Protein AF-A0A252E3H9-F1 (afdb_monomer_lite)

Foldseek 3Di:
DPLLVLVLVLLVVCLVLVVAPPCVPPDSVRLVVLLVVQQCVVPNPVSSVVSDSLFCPSVSVNPLLFKDWFPPVVQPDLDLLVQQVLLVVLLVSLCSNQNNLDDWPPKAKWKAQQVPRDIGHSVRVVVVVVPDDPPDPRSPGIWMWIWTDDPNDIDIATGDNGSLRVQQRVCVVSVVVQWGWWFKPSDPPTMIGIDGLVSQVCCCPVVVIFTFGFYDDDDDDGDRDGSPD

pLDDT: mean 80.52, std 13.46, range [34.38, 97.31]

Secondary structure (DSSP, 8-state):
--HHHHHHHHHHHHHHTT--SS-TT--HHHHHHHHHHHHHHHHGGGGGGG--TT-THHHHTT-TTTEEE--GGGG----TTTHHHHHHHHHHHHHHTTTTS---EEEEEEEEETTTTEEE-HHHHHHHHHTS-TT---GGGEEEEEEEEETTEEEEEE--SSHHHHHHHHHHHSGGGSEEEEEE-SSSS-EEEEEEHHHHHHHHHHH---EEE--B-SSS-B--B-TT-

Radius of gyration: 20.32 Å; chains: 1; bounding box: 46×41×59 Å

Sequence (229 aa):
MDTNNWLLDTLIYYRQIEFFTRYQDFSNKELVDEVKKLAKKLYSNTYERFFDEQNDWYVLNLDRQRVFDIDFGSIHDDCAIEGINQSIRQLVNVAEISRGFFTPNKVTSYYINECHGKIYSEKDLLNYFDSLPPDENIYHFYKNIVDFEIDGSRHLIVGSYDPSLTAFQINKIIINTGYQFYLGEFGDPTPMLLLNQEEAQKLEQERGLRANVIRRVGDTSWLNLPSNL

Structure (mmCIF, N/CA/C/O backbone):
data_AF-A0A252E3H9-F1
#
_entry.id   AF-A0A252E3H9-F1
#
loop_
_atom_site.group_PDB
_atom_site.id
_atom_site.type_symbol
_atom_site.label_atom_id
_atom_site.label_alt_id
_atom_site.label_comp_id
_atom_site.label_asym_id
_atom_site.label_entity_id
_atom_site.label_seq_id
_atom_site.pdbx_PDB_ins_code
_atom_site.Cartn_x
_atom_site.Cartn_y
_atom_site.Cartn_z
_atom_site.occupancy
_atom_site.B_iso_or_equiv
_atom_site.auth_seq_id
_atom_site.auth_comp_id
_atom_site.auth_asym_id
_atom_site.auth_atom_id
_atom_site.pdbx_PDB_model_num
ATOM 1 N N . MET A 1 1 ? -24.446 13.379 17.269 1.00 54.78 1 MET A N 1
ATOM 2 C CA . MET A 1 1 ? -23.737 12.583 18.298 1.00 54.78 1 MET A CA 1
ATOM 3 C C . MET A 1 1 ? -22.713 13.500 18.973 1.00 54.78 1 MET A C 1
ATOM 5 O O . MET A 1 1 ? -22.332 14.475 18.340 1.00 54.78 1 MET A O 1
ATOM 9 N N . ASP A 1 2 ? -22.305 13.285 20.229 1.00 74.50 2 ASP A N 1
ATOM 10 C CA . ASP A 1 2 ? -21.141 14.013 20.783 1.00 74.50 2 ASP A CA 1
ATOM 11 C C . ASP A 1 2 ? -19.883 13.510 20.056 1.00 74.50 2 ASP A C 1
ATOM 13 O O . ASP A 1 2 ? -19.642 12.302 20.033 1.00 74.50 2 ASP A O 1
ATOM 17 N N . THR A 1 3 ? -19.106 14.408 19.443 1.00 65.88 3 THR A N 1
ATOM 18 C CA . THR A 1 3 ? -17.883 14.094 18.683 1.00 65.88 3 THR A CA 1
ATOM 19 C C . THR A 1 3 ? -16.904 13.230 19.485 1.00 65.88 3 THR A C 1
ATOM 21 O O . THR A 1 3 ? -16.240 12.359 18.923 1.00 65.88 3 THR A O 1
ATOM 24 N N . ASN A 1 4 ? -16.837 13.412 20.811 1.00 72.19 4 ASN A N 1
ATOM 25 C CA . ASN A 1 4 ? -15.975 12.586 21.660 1.00 72.19 4 ASN A CA 1
ATOM 26 C C . ASN A 1 4 ? -16.491 11.147 21.807 1.00 72.19 4 ASN A C 1
ATOM 28 O O . ASN A 1 4 ? -15.676 10.231 21.910 1.00 72.19 4 ASN A O 1
ATOM 32 N N . ASN A 1 5 ? -17.812 10.937 21.791 1.00 82.12 5 ASN A N 1
ATOM 33 C CA . ASN A 1 5 ? -18.393 9.595 21.851 1.00 82.12 5 ASN A CA 1
ATOM 34 C C . ASN A 1 5 ? -18.155 8.852 20.535 1.00 82.12 5 ASN A C 1
ATOM 36 O O . ASN A 1 5 ? -17.683 7.724 20.571 1.00 82.12 5 ASN A O 1
ATOM 40 N N . TRP A 1 6 ? -18.354 9.511 19.385 1.00 84.50 6 TRP A N 1
ATOM 41 C CA . TRP A 1 6 ? -18.063 8.899 18.081 1.00 84.50 6 TRP A CA 1
ATOM 42 C C . TRP A 1 6 ? -16.597 8.461 17.955 1.00 84.50 6 TRP A C 1
ATOM 44 O O . TRP A 1 6 ? -16.323 7.330 17.547 1.00 84.50 6 TRP A O 1
ATOM 54 N N . LEU A 1 7 ? -15.647 9.336 18.314 1.00 85.75 7 LEU A N 1
ATOM 55 C CA . LEU A 1 7 ? -14.220 9.028 18.191 1.00 85.75 7 LEU A CA 1
ATOM 56 C C . LEU A 1 7 ? -13.851 7.824 19.062 1.00 85.75 7 LEU A C 1
ATOM 58 O O . LEU A 1 7 ? -13.119 6.935 18.626 1.00 85.75 7 LEU A O 1
ATOM 62 N N . LEU A 1 8 ? -14.374 7.788 20.288 1.00 88.25 8 LEU A N 1
ATOM 63 C CA . LEU A 1 8 ? -14.138 6.685 21.203 1.00 88.25 8 LEU A CA 1
ATOM 64 C C . LEU A 1 8 ? -14.768 5.378 20.702 1.00 88.25 8 LEU A C 1
ATOM 66 O O . LEU A 1 8 ? -14.087 4.355 20.701 1.00 88.25 8 LEU A O 1
ATOM 70 N N . ASP A 1 9 ? -16.020 5.408 20.249 1.00 88.62 9 ASP A N 1
ATOM 71 C CA . ASP A 1 9 ? -16.712 4.235 19.702 1.00 88.62 9 ASP A CA 1
ATOM 72 C C . ASP A 1 9 ? -15.957 3.670 18.492 1.00 88.62 9 ASP A C 1
ATOM 74 O O . ASP A 1 9 ? -15.734 2.464 18.387 1.00 88.62 9 ASP A O 1
ATOM 78 N N . THR A 1 10 ? -15.471 4.555 17.620 1.00 88.56 10 THR A N 1
ATOM 79 C CA . THR A 1 10 ? -14.668 4.196 16.447 1.00 88.56 10 THR A CA 1
ATOM 80 C C . THR A 1 10 ? -13.331 3.569 16.852 1.00 88.56 10 THR A C 1
ATOM 82 O O . THR A 1 10 ? -12.958 2.517 16.338 1.00 88.56 10 THR A O 1
ATOM 85 N N . LEU A 1 11 ? -12.626 4.142 17.832 1.00 90.19 11 LEU A N 1
ATOM 86 C CA . LEU A 1 11 ? -11.387 3.564 18.366 1.00 90.19 11 LEU A CA 1
ATOM 87 C C . LEU A 1 11 ? -11.604 2.191 19.007 1.00 90.19 11 LEU A C 1
ATOM 89 O O . LEU A 1 11 ? -10.794 1.284 18.813 1.00 90.19 11 LEU A O 1
ATOM 93 N N . ILE A 1 12 ? -12.687 2.031 19.771 1.00 89.75 12 ILE A N 1
ATOM 94 C CA . ILE A 1 12 ? -13.046 0.751 20.385 1.00 89.75 12 ILE A CA 1
ATOM 95 C C . ILE A 1 12 ? -13.296 -0.293 19.297 1.00 89.75 12 ILE A C 1
ATOM 97 O O . ILE A 1 12 ? -12.737 -1.385 19.394 1.00 89.75 12 ILE A O 1
ATOM 101 N N . TYR A 1 13 ? -14.059 0.057 18.261 1.00 90.50 13 TYR A N 1
ATOM 102 C CA . TYR A 1 13 ? -14.328 -0.814 17.121 1.00 90.50 13 TYR A CA 1
ATOM 103 C C . TYR A 1 13 ? -13.032 -1.289 16.439 1.00 90.50 13 TYR A C 1
ATOM 105 O O . TYR A 1 13 ? -12.782 -2.492 16.360 1.00 90.50 13 TYR A O 1
ATOM 113 N N . TYR A 1 14 ? -12.147 -0.370 16.028 1.00 88.94 14 TYR A N 1
ATOM 114 C CA . TYR A 1 14 ? -10.893 -0.745 15.357 1.00 88.94 14 TYR A CA 1
ATOM 115 C C . TYR A 1 14 ? -9.959 -1.563 16.258 1.00 88.94 14 TYR A C 1
ATOM 117 O O . TYR A 1 14 ? -9.240 -2.441 15.777 1.00 88.94 14 TYR A O 1
ATOM 125 N N . ARG A 1 15 ? -9.987 -1.343 17.577 1.00 88.06 15 ARG A N 1
ATOM 126 C CA . ARG A 1 15 ? -9.257 -2.199 18.520 1.00 88.06 15 ARG A CA 1
ATOM 127 C C . ARG A 1 15 ? -9.847 -3.612 18.581 1.00 88.06 15 ARG A C 1
ATOM 129 O O . ARG A 1 15 ? -9.075 -4.564 18.593 1.00 88.06 15 ARG A O 1
ATOM 136 N N . GLN A 1 16 ? -11.176 -3.753 18.595 1.00 88.12 16 GLN A N 1
ATOM 137 C CA . GLN A 1 16 ? -11.876 -5.047 18.665 1.00 88.12 16 GLN A CA 1
ATOM 138 C C . GLN A 1 16 ? -11.621 -5.941 17.451 1.00 88.12 16 GLN A C 1
ATOM 140 O O . GLN A 1 16 ? -11.531 -7.154 17.611 1.00 88.12 16 GLN A O 1
ATOM 145 N N . ILE A 1 17 ? -11.467 -5.360 16.260 1.00 85.69 17 ILE A N 1
ATOM 146 C CA . ILE A 1 17 ? -11.074 -6.105 15.053 1.00 85.69 17 ILE A CA 1
ATOM 147 C C . ILE A 1 17 ? -9.551 -6.275 14.930 1.00 85.69 17 ILE A C 1
ATOM 149 O O . ILE A 1 17 ? -9.048 -6.575 13.854 1.00 85.69 17 ILE A O 1
ATOM 153 N N . GLU A 1 18 ? -8.809 -6.030 16.016 1.00 85.38 18 GLU A N 1
ATOM 154 C CA . GLU A 1 18 ? -7.349 -6.131 16.087 1.00 85.38 18 GLU A CA 1
ATOM 155 C C . GLU A 1 18 ? -6.612 -5.300 15.023 1.0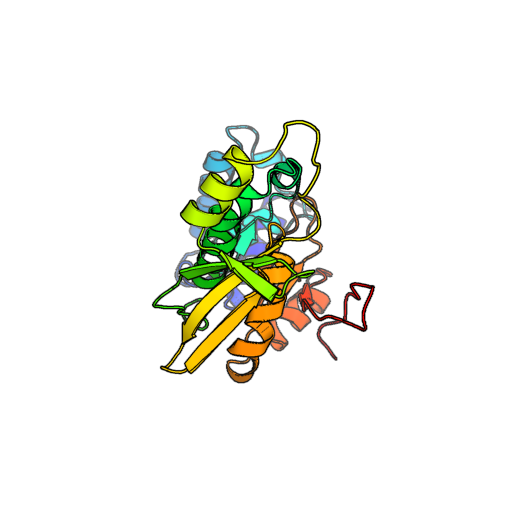0 85.38 18 GLU A C 1
ATOM 157 O O . GLU A 1 18 ? -5.494 -5.631 14.617 1.00 85.38 18 GLU A O 1
ATOM 162 N N . PHE A 1 19 ? -7.209 -4.188 14.579 1.00 85.12 19 PHE A N 1
ATOM 163 C CA . PHE A 1 19 ? -6.620 -3.342 13.544 1.00 85.12 19 PHE A CA 1
ATOM 164 C C . PHE A 1 19 ? -5.315 -2.704 14.026 1.00 85.12 19 PHE A C 1
ATOM 166 O O . PHE A 1 19 ? -4.318 -2.710 13.312 1.00 85.12 19 PHE A O 1
ATOM 173 N N . PHE A 1 20 ? -5.285 -2.195 15.261 1.00 85.75 20 PHE A N 1
ATOM 174 C CA . PHE A 1 20 ? -4.092 -1.555 15.814 1.00 85.75 20 PHE A CA 1
ATOM 175 C C . PHE A 1 20 ? -3.084 -2.583 16.309 1.00 85.75 20 PHE A C 1
ATOM 177 O O . PHE A 1 20 ? -3.370 -3.345 17.224 1.00 85.75 20 PHE A O 1
ATOM 184 N N . THR A 1 21 ? -1.862 -2.552 15.789 1.00 78.00 21 THR A N 1
ATOM 185 C CA . THR A 1 21 ? -0.797 -3.456 16.248 1.00 78.00 21 THR A CA 1
ATOM 186 C C . THR A 1 21 ? -0.127 -2.949 17.534 1.00 78.00 21 THR A C 1
ATOM 188 O O . THR A 1 21 ? 0.245 -3.739 18.394 1.00 78.00 21 THR A O 1
ATOM 191 N N . ARG A 1 22 ? 0.025 -1.624 17.688 1.00 82.81 22 ARG A N 1
ATOM 192 C CA . ARG A 1 22 ? 0.792 -1.001 18.792 1.00 82.81 22 ARG A CA 1
ATOM 193 C C . ARG A 1 22 ? -0.045 -0.512 19.972 1.00 82.81 22 ARG A C 1
ATOM 195 O O . ARG A 1 22 ? 0.514 -0.247 21.030 1.00 82.81 22 ARG A O 1
ATOM 202 N N . TYR A 1 23 ? -1.354 -0.362 19.789 1.00 85.38 23 TYR A N 1
ATOM 203 C CA . TYR A 1 23 ? -2.223 0.336 20.743 1.00 85.38 23 TYR A CA 1
ATOM 204 C C . TYR A 1 23 ? -3.258 -0.578 21.414 1.00 85.38 23 TYR A C 1
ATOM 206 O O . TYR A 1 23 ? -4.253 -0.094 21.947 1.00 85.38 23 TYR A O 1
ATOM 214 N N . GLN A 1 24 ? -3.043 -1.897 21.390 1.00 85.44 24 GLN A N 1
ATOM 215 C CA . GLN A 1 24 ? -3.972 -2.861 21.995 1.00 85.44 24 GLN A CA 1
ATOM 216 C C . GLN A 1 24 ? -4.095 -2.680 23.510 1.00 85.44 24 GLN A C 1
ATOM 218 O O . GLN A 1 24 ? -5.201 -2.686 24.044 1.00 85.44 24 GLN A O 1
ATOM 223 N N . ASP A 1 25 ? -2.974 -2.417 24.180 1.00 89.94 25 ASP A N 1
ATOM 224 C CA . ASP A 1 25 ? -2.924 -2.299 25.640 1.00 89.94 25 ASP A CA 1
ATOM 225 C C . ASP A 1 25 ? -3.297 -0.900 26.157 1.00 89.94 25 ASP A C 1
ATOM 227 O O . ASP A 1 25 ? -3.326 -0.665 27.365 1.00 89.94 25 ASP A O 1
ATOM 231 N N . PHE A 1 26 ? -3.574 0.051 25.259 1.00 91.75 26 PHE A N 1
ATOM 232 C CA . PHE A 1 26 ? -3.907 1.417 25.646 1.00 91.75 26 PHE A CA 1
ATOM 233 C C . PHE A 1 26 ? -5.323 1.463 26.220 1.00 91.75 26 PHE A C 1
ATOM 235 O O . PHE A 1 26 ? -6.276 0.907 25.659 1.00 91.75 26 PHE A O 1
ATOM 242 N N . SER A 1 27 ? -5.495 2.203 27.314 1.00 92.94 27 SER A N 1
ATOM 243 C CA . SER A 1 27 ? -6.825 2.562 27.790 1.00 92.94 27 SER A CA 1
ATOM 244 C C . SER A 1 27 ? -7.553 3.430 26.760 1.00 92.94 27 SER A C 1
ATOM 246 O O . SER A 1 27 ? -6.955 4.104 25.921 1.00 92.94 27 SER A O 1
ATOM 248 N N . ASN A 1 28 ? -8.882 3.471 26.857 1.00 90.50 28 ASN A N 1
ATOM 249 C CA . ASN A 1 28 ? -9.724 4.305 25.995 1.00 90.50 28 ASN A CA 1
ATOM 250 C C . ASN A 1 28 ? -9.292 5.780 25.984 1.00 90.50 28 ASN A C 1
ATOM 252 O O . ASN A 1 28 ? -9.307 6.429 24.941 1.00 90.50 28 ASN A O 1
ATOM 256 N N . LYS A 1 29 ? -8.881 6.303 27.145 1.00 90.25 29 LYS A N 1
ATOM 257 C CA . LYS A 1 29 ? -8.396 7.678 27.270 1.00 90.25 29 LYS A CA 1
ATOM 258 C C . LYS A 1 29 ? -7.062 7.866 26.546 1.00 90.25 29 LYS A C 1
ATOM 260 O O . LYS A 1 29 ? -6.915 8.830 25.804 1.00 90.25 29 LYS A O 1
ATOM 265 N N . GLU A 1 30 ? -6.124 6.940 26.730 1.00 92.50 30 GLU A N 1
ATOM 266 C CA . GLU A 1 30 ? -4.815 6.997 26.072 1.00 92.50 30 GLU A CA 1
ATOM 267 C C . GLU A 1 30 ? -4.944 6.907 24.547 1.00 92.50 30 GLU A C 1
ATOM 269 O O . GLU A 1 30 ? -4.280 7.663 23.845 1.00 92.50 30 GLU A O 1
ATOM 274 N N . LEU A 1 31 ? -5.841 6.060 24.029 1.00 87.19 31 LEU A N 1
ATOM 275 C CA . LEU A 1 31 ? -6.138 5.982 22.594 1.00 87.19 31 LEU A CA 1
ATOM 276 C C . LEU A 1 31 ? -6.627 7.319 22.030 1.00 87.19 31 LEU A C 1
ATOM 278 O O . LEU A 1 31 ? -6.099 7.799 21.028 1.00 87.19 31 LEU A O 1
ATOM 282 N N . VAL A 1 32 ? -7.614 7.939 22.682 1.00 88.25 32 VAL A N 1
ATOM 283 C CA . VAL A 1 32 ? -8.140 9.246 22.261 1.00 88.25 32 VAL A CA 1
ATOM 284 C C . VAL A 1 32 ? -7.037 10.305 22.291 1.00 88.25 32 VAL A C 1
ATOM 286 O O . VAL A 1 32 ? -6.910 11.086 21.346 1.00 88.25 32 VAL A O 1
ATOM 289 N N . ASP A 1 33 ? -6.220 10.324 23.344 1.00 89.69 33 ASP A N 1
ATOM 290 C CA . ASP A 1 33 ? -5.113 11.270 23.472 1.00 89.69 33 ASP A CA 1
ATOM 291 C C . ASP A 1 33 ? -4.068 11.076 22.357 1.00 89.69 33 ASP A C 1
ATOM 293 O O . ASP A 1 33 ? -3.574 12.065 21.810 1.00 89.69 33 ASP A O 1
ATOM 297 N N . GLU A 1 34 ? -3.764 9.836 21.958 1.00 88.25 34 GLU A N 1
ATOM 298 C CA . GLU A 1 34 ? -2.863 9.554 20.832 1.00 88.25 34 GLU A CA 1
ATOM 299 C C . GLU A 1 34 ? -3.429 10.002 19.483 1.00 88.25 34 GLU A C 1
ATOM 301 O O . GLU A 1 34 ? -2.711 10.657 18.722 1.00 88.25 34 GLU A O 1
ATOM 306 N N . VAL A 1 35 ? -4.714 9.754 19.196 1.00 84.62 35 VAL A N 1
ATOM 307 C CA . VAL A 1 35 ? -5.337 10.272 17.962 1.00 84.62 35 VAL A CA 1
ATOM 308 C C . VAL A 1 35 ? -5.251 11.791 17.923 1.00 84.62 35 VAL A C 1
ATOM 310 O O . VAL A 1 35 ? -4.855 12.365 16.911 1.00 84.62 35 VAL A O 1
ATOM 313 N N . LYS A 1 36 ? -5.585 12.465 19.029 1.00 84.75 36 LYS A N 1
ATOM 314 C CA . LYS A 1 36 ? -5.538 13.931 19.105 1.00 84.75 36 LYS A CA 1
ATOM 315 C C . LYS A 1 36 ? -4.116 14.457 18.897 1.00 84.75 36 LYS A C 1
ATOM 317 O O . LYS A 1 36 ? -3.933 15.435 18.171 1.00 84.75 36 LYS A O 1
ATOM 322 N N . LYS A 1 37 ? -3.095 13.802 19.467 1.00 87.12 37 LYS A N 1
ATOM 323 C CA . LYS A 1 37 ? -1.678 14.137 19.222 1.00 87.12 37 LYS A CA 1
ATOM 324 C C . LYS A 1 37 ? -1.304 13.973 17.749 1.00 87.12 37 LYS A C 1
ATOM 326 O O . LYS A 1 37 ? -0.670 14.871 17.191 1.00 87.12 37 LYS A O 1
ATOM 331 N N . LEU A 1 38 ? -1.695 12.863 17.122 1.00 82.25 38 LEU A N 1
ATOM 332 C CA . LEU A 1 38 ? -1.417 12.585 15.713 1.00 82.25 38 LEU A CA 1
ATOM 333 C C . LEU A 1 38 ? -2.103 13.608 14.797 1.00 82.25 38 LEU A C 1
ATOM 335 O O . LEU A 1 38 ? -1.447 14.231 13.964 1.00 82.25 38 LEU A O 1
ATOM 339 N N . ALA A 1 39 ? -3.393 13.854 15.011 1.00 79.25 39 ALA A N 1
ATOM 340 C CA . ALA A 1 39 ? -4.176 14.821 14.253 1.00 79.25 39 ALA A CA 1
ATOM 341 C C . ALA A 1 39 ? -3.613 16.246 14.393 1.00 79.25 39 ALA A C 1
ATOM 343 O O . ALA A 1 39 ? -3.453 16.949 13.395 1.00 79.25 39 ALA A O 1
ATOM 344 N N . LYS A 1 40 ? -3.200 16.650 15.602 1.00 83.44 40 LYS A N 1
ATOM 345 C CA . LYS A 1 40 ? -2.529 17.937 15.834 1.00 83.44 40 LYS A CA 1
ATOM 346 C C . LYS A 1 40 ? -1.190 18.044 15.100 1.00 83.44 40 LYS A C 1
ATOM 348 O O . LYS A 1 40 ? -0.860 19.114 14.590 1.00 83.44 40 LYS A O 1
ATOM 353 N N . LYS A 1 41 ? -0.410 16.958 15.044 1.00 83.31 41 LYS A N 1
ATOM 354 C CA . LYS A 1 41 ? 0.866 16.916 14.310 1.00 83.31 41 LYS A CA 1
ATOM 355 C C . LYS A 1 41 ? 0.657 17.089 12.803 1.00 83.31 41 LYS A C 1
ATOM 357 O O . LYS A 1 41 ? 1.476 17.742 12.167 1.00 83.31 41 LYS A O 1
ATOM 362 N N . LEU A 1 42 ? -0.408 16.509 12.253 1.00 74.88 42 LEU A N 1
ATOM 363 C CA . LEU A 1 42 ? -0.692 16.537 10.818 1.00 74.88 42 LEU A CA 1
ATOM 364 C C . LEU A 1 42 ? -1.391 17.832 10.364 1.00 74.88 42 LEU A C 1
ATOM 366 O O . LEU A 1 42 ? -1.049 18.357 9.312 1.00 74.88 42 LEU A O 1
ATOM 370 N N . TYR A 1 43 ? -2.318 18.380 11.161 1.00 70.12 43 TYR A N 1
ATOM 371 C CA . TYR A 1 43 ? -3.238 19.448 10.725 1.00 70.12 43 TYR A CA 1
ATOM 372 C C . TYR A 1 43 ? -3.253 20.689 11.628 1.00 70.12 43 TYR A C 1
ATOM 374 O O . TYR A 1 43 ? -4.151 21.529 11.532 1.00 70.12 43 TYR A O 1
ATOM 382 N N . SER A 1 44 ? -2.242 20.853 12.486 1.00 77.75 44 SER A N 1
ATOM 383 C CA . SER A 1 44 ? -2.085 21.997 13.396 1.00 77.75 44 SER A CA 1
ATOM 384 C C . SER A 1 44 ? -3.249 22.156 14.398 1.00 77.75 44 SER A C 1
ATOM 386 O O . SER A 1 44 ? -3.881 21.182 14.800 1.00 77.75 44 SER A O 1
ATOM 388 N N . ASN A 1 45 ? -3.528 23.379 14.863 1.00 72.31 45 ASN A N 1
ATOM 389 C CA . ASN A 1 45 ? -4.520 23.652 15.913 1.00 72.31 45 ASN A CA 1
ATOM 390 C C . ASN A 1 45 ? -5.985 23.565 15.438 1.00 72.31 45 ASN A C 1
ATOM 392 O O . ASN A 1 45 ? -6.884 23.722 16.255 1.00 72.31 45 ASN A O 1
ATOM 396 N N . THR A 1 46 ? -6.246 23.313 14.153 1.00 72.75 46 THR A N 1
ATOM 397 C CA . THR A 1 46 ? -7.607 23.166 13.599 1.00 72.75 46 THR A CA 1
ATOM 398 C C . THR A 1 46 ? -8.057 21.710 13.469 1.00 72.75 46 THR A C 1
ATOM 400 O O . THR A 1 46 ? -9.106 21.451 12.883 1.00 72.75 46 THR A O 1
ATOM 403 N N . TYR A 1 47 ? -7.287 20.767 14.024 1.00 73.56 47 TYR A N 1
ATOM 404 C CA . TYR A 1 47 ? -7.496 19.322 13.884 1.00 73.56 47 TYR A CA 1
ATOM 405 C C . TYR A 1 47 ? -8.884 18.832 14.355 1.00 73.56 47 TYR A C 1
ATOM 407 O O . TYR A 1 47 ? -9.406 17.855 13.835 1.00 73.56 47 TYR A O 1
ATOM 415 N N . GLU A 1 48 ? -9.520 19.535 15.294 1.00 73.75 48 GLU A N 1
ATOM 416 C CA . GLU A 1 48 ? -10.838 19.171 15.839 1.00 73.75 48 GLU A CA 1
ATOM 417 C C . GLU A 1 48 ? -11.952 19.183 14.785 1.00 73.75 48 GLU A C 1
ATOM 419 O O . GLU A 1 48 ? -12.902 18.416 14.893 1.00 73.75 48 GLU A O 1
ATOM 424 N N . ARG A 1 49 ? -11.818 20.011 13.739 1.00 70.56 49 ARG A N 1
ATOM 425 C CA . ARG A 1 49 ? -12.793 20.096 12.636 1.00 70.56 49 ARG A CA 1
ATOM 426 C C . ARG A 1 49 ? -12.778 18.883 11.714 1.00 70.56 49 ARG A C 1
ATOM 428 O O . ARG A 1 49 ? -13.639 18.780 10.852 1.00 70.56 49 ARG A O 1
ATOM 435 N N . PHE A 1 50 ? -11.784 18.020 11.870 1.00 68.56 50 PHE A N 1
ATOM 436 C CA . PHE A 1 50 ? -11.586 16.858 11.025 1.00 68.56 50 PHE A CA 1
ATOM 437 C C . PHE A 1 50 ? -12.104 15.563 11.666 1.00 68.56 50 PHE A C 1
ATOM 439 O O . PHE A 1 50 ? -12.217 14.553 10.983 1.00 68.56 50 PHE A O 1
ATOM 446 N N . PHE A 1 51 ? -12.473 15.580 12.952 1.00 73.62 51 PHE A N 1
ATOM 447 C CA . PHE A 1 51 ? -13.210 14.472 13.561 1.00 73.62 51 PHE A CA 1
ATOM 448 C C . PHE A 1 51 ? -14.686 14.575 13.189 1.00 73.62 51 PHE A C 1
ATOM 450 O O . PHE A 1 51 ? -15.493 15.129 13.937 1.00 73.62 51 PHE A O 1
ATOM 457 N N . ASP A 1 52 ? -15.006 14.071 12.006 1.00 72.31 52 ASP A N 1
ATOM 458 C CA . ASP A 1 52 ? -16.369 13.937 11.511 1.00 72.31 52 ASP A CA 1
ATOM 459 C C . ASP A 1 52 ? -16.793 12.468 11.556 1.00 72.31 52 ASP A C 1
ATOM 461 O O . ASP A 1 52 ? -15.990 11.573 11.301 1.00 72.31 52 ASP A O 1
ATOM 465 N N . GLU A 1 53 ? -18.071 12.226 11.842 1.00 71.81 53 GLU A N 1
ATOM 466 C CA . GLU A 1 53 ? -18.652 10.889 11.956 1.00 71.81 53 GLU A CA 1
ATOM 467 C C . GLU A 1 53 ? -18.592 10.077 10.654 1.00 71.81 53 GLU A C 1
ATOM 469 O O . GLU A 1 53 ? -18.769 8.860 10.667 1.00 71.81 53 GLU A O 1
ATOM 474 N N . GLN A 1 54 ? -18.304 10.756 9.545 1.00 70.75 54 GLN A N 1
ATOM 475 C CA . GLN A 1 54 ? -18.181 10.192 8.207 1.00 70.75 54 GLN A CA 1
ATOM 476 C C . GLN A 1 54 ? -16.737 9.850 7.818 1.00 70.75 54 GLN A C 1
ATOM 478 O O . GLN A 1 54 ? -16.526 9.317 6.731 1.00 70.75 54 GLN A O 1
ATOM 483 N N . ASN A 1 55 ? -15.743 10.164 8.659 1.00 74.94 55 ASN A N 1
ATOM 484 C CA . ASN A 1 55 ? -14.340 10.055 8.277 1.00 74.94 55 ASN A CA 1
ATOM 485 C C . ASN A 1 55 ? -13.478 9.308 9.309 1.00 74.94 55 ASN A C 1
ATOM 487 O O . ASN A 1 55 ? -12.856 9.892 10.202 1.00 74.94 55 ASN A O 1
ATOM 491 N N . ASP A 1 56 ? -13.367 7.993 9.115 1.00 83.69 56 ASP A N 1
ATOM 492 C CA . ASP A 1 56 ? -12.521 7.110 9.925 1.00 83.69 56 ASP A CA 1
ATOM 493 C C . ASP A 1 56 ? -11.012 7.264 9.629 1.00 83.69 56 ASP A C 1
ATOM 495 O O . ASP A 1 56 ? -10.185 6.710 10.359 1.00 83.69 56 ASP A O 1
ATOM 499 N N . TRP A 1 57 ? -10.620 8.031 8.602 1.00 80.75 57 TRP A N 1
ATOM 500 C CA . TRP A 1 57 ? -9.232 8.187 8.133 1.00 80.75 57 TRP A CA 1
ATOM 501 C C . TRP A 1 57 ? -8.231 8.487 9.252 1.00 80.75 57 TRP A C 1
ATOM 503 O O . TRP A 1 57 ? -7.137 7.917 9.300 1.00 80.75 57 TRP A O 1
ATOM 513 N N . 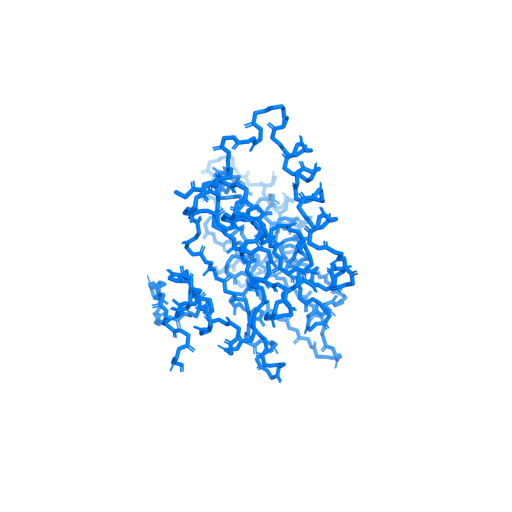TYR A 1 58 ? -8.598 9.364 10.184 1.00 77.88 58 TYR A N 1
ATOM 514 C CA . TYR A 1 58 ? -7.717 9.776 11.279 1.00 77.88 58 TYR A CA 1
ATOM 515 C C . TYR A 1 58 ? -7.484 8.662 12.293 1.00 77.88 58 TYR A C 1
ATOM 517 O O . TYR A 1 58 ? -6.401 8.567 12.871 1.00 77.88 58 TYR A O 1
ATOM 525 N N . VAL A 1 59 ? -8.493 7.816 12.494 1.00 85.00 59 VAL A N 1
ATOM 526 C CA . VAL A 1 59 ? -8.406 6.657 13.380 1.00 85.00 59 VAL A CA 1
ATOM 527 C C . VAL A 1 59 ? -7.581 5.564 12.712 1.00 85.00 59 VAL A C 1
ATOM 529 O O . VAL A 1 59 ? -6.659 5.038 13.331 1.00 85.00 59 VAL A O 1
ATOM 532 N N . LEU A 1 60 ? -7.832 5.296 11.428 1.00 85.44 60 LEU A N 1
ATOM 533 C CA . LEU A 1 60 ? -7.048 4.363 10.617 1.00 85.44 60 LEU A CA 1
ATOM 534 C C . LEU A 1 60 ? -5.553 4.730 10.614 1.00 85.44 60 LEU A C 1
ATOM 536 O O . LEU A 1 60 ? -4.700 3.867 10.815 1.00 85.44 60 LEU A O 1
ATOM 540 N N . ASN A 1 61 ? -5.226 6.022 10.501 1.00 81.31 61 ASN A N 1
ATOM 541 C CA . ASN A 1 61 ? -3.847 6.523 10.523 1.00 81.31 61 ASN A CA 1
ATOM 542 C C . ASN A 1 61 ? -3.073 6.282 11.824 1.00 81.31 61 ASN A C 1
ATOM 544 O O . ASN A 1 61 ? -1.858 6.505 11.838 1.00 81.31 61 ASN A O 1
ATOM 548 N N . LEU A 1 62 ? -3.722 5.845 12.908 1.00 80.62 62 LEU A N 1
ATOM 549 C CA . LEU A 1 62 ? -2.986 5.379 14.080 1.00 80.62 62 LEU A CA 1
ATOM 550 C C . LEU A 1 62 ? -2.073 4.206 13.724 1.00 80.62 62 LEU A C 1
ATOM 552 O O . LEU A 1 62 ? -0.933 4.169 14.183 1.00 80.62 62 LEU A O 1
ATOM 556 N N . ASP A 1 63 ? -2.524 3.276 12.878 1.00 82.12 63 ASP A N 1
ATOM 557 C CA . ASP A 1 63 ? -1.680 2.172 12.425 1.00 82.12 63 ASP A CA 1
ATOM 558 C C . ASP A 1 63 ? -1.087 2.449 11.041 1.00 82.12 63 ASP A C 1
ATOM 560 O O . ASP A 1 63 ? -1.464 1.858 10.030 1.00 82.12 63 ASP A O 1
ATOM 564 N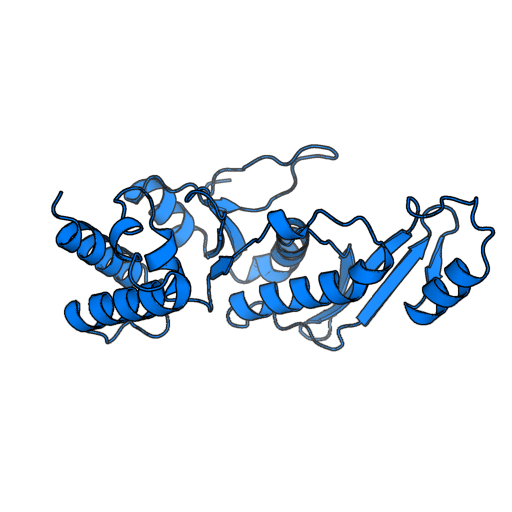 N . ARG A 1 64 ? -0.072 3.318 11.003 1.00 79.88 64 ARG A N 1
ATOM 565 C CA . ARG A 1 64 ? 0.736 3.551 9.791 1.00 79.88 64 ARG A CA 1
ATOM 566 C C . ARG A 1 64 ? 1.466 2.309 9.275 1.00 79.88 64 ARG A C 1
ATOM 568 O O . ARG A 1 64 ? 2.054 2.372 8.207 1.00 79.88 64 ARG A O 1
ATOM 575 N N . GLN A 1 65 ? 1.455 1.193 10.009 1.00 80.25 65 GLN A N 1
ATOM 576 C CA . GLN A 1 65 ? 1.966 -0.085 9.508 1.00 80.25 65 GLN A CA 1
ATOM 577 C C . GLN A 1 65 ? 0.914 -0.863 8.707 1.00 80.25 65 GLN A C 1
ATOM 579 O O . GLN A 1 65 ? 1.238 -1.924 8.186 1.00 80.25 65 GLN A O 1
ATOM 584 N N . ARG A 1 66 ? -0.332 -0.377 8.625 1.00 78.56 66 ARG A N 1
ATOM 585 C CA . ARG A 1 66 ? -1.415 -0.953 7.807 1.00 78.56 66 ARG A CA 1
ATOM 586 C C . ARG A 1 66 ? -2.022 0.028 6.817 1.00 78.56 66 ARG A C 1
ATOM 588 O O . ARG A 1 66 ? -2.781 -0.397 5.950 1.00 78.56 66 ARG A O 1
ATOM 595 N N . VAL A 1 67 ? -1.724 1.315 6.972 1.00 84.94 67 VAL A N 1
ATOM 596 C CA . VAL A 1 67 ? -2.373 2.397 6.239 1.00 84.94 67 VAL A CA 1
ATOM 597 C C . VAL A 1 67 ? -1.337 3.216 5.498 1.00 84.94 67 VAL A C 1
ATOM 599 O O . VAL A 1 67 ? -0.421 3.771 6.108 1.00 84.94 67 VAL A O 1
ATOM 602 N N . PHE A 1 68 ? -1.519 3.311 4.186 1.00 84.31 68 PHE A N 1
ATOM 603 C CA . PHE A 1 68 ? -0.748 4.184 3.317 1.00 84.31 68 PHE A CA 1
ATOM 604 C C . PHE A 1 68 ? -1.671 5.232 2.690 1.00 84.31 68 PHE A C 1
ATOM 606 O O . PHE A 1 68 ? -2.762 4.907 2.219 1.00 84.31 68 PHE A O 1
ATOM 613 N N . ASP A 1 69 ? -1.228 6.487 2.718 1.00 79.69 69 ASP A N 1
ATOM 614 C CA . ASP A 1 69 ? -1.927 7.608 2.095 1.00 79.69 69 ASP A CA 1
ATOM 615 C C . ASP A 1 69 ? -1.570 7.677 0.610 1.00 79.69 69 ASP A C 1
ATOM 617 O O . ASP A 1 69 ? -0.391 7.812 0.267 1.00 79.69 69 ASP A O 1
ATOM 621 N N . ILE A 1 70 ? -2.567 7.572 -0.270 1.00 75.19 70 ILE A N 1
ATOM 622 C CA . ILE A 1 70 ? -2.342 7.753 -1.701 1.00 75.19 70 ILE A CA 1
ATOM 623 C C . ILE A 1 70 ? -2.542 9.230 -2.037 1.00 75.19 70 ILE A C 1
ATOM 625 O O . ILE A 1 70 ? -3.662 9.692 -2.252 1.00 75.19 70 ILE A O 1
ATOM 629 N N . ASP A 1 71 ? -1.432 9.959 -2.137 1.00 70.19 71 ASP A N 1
ATOM 630 C CA . ASP A 1 71 ? -1.433 11.326 -2.658 1.00 70.19 71 ASP A CA 1
ATOM 631 C C . ASP A 1 71 ? -1.545 11.318 -4.192 1.00 70.19 71 ASP A C 1
ATOM 633 O O . ASP A 1 71 ? -0.542 11.340 -4.916 1.00 70.19 71 ASP A O 1
ATOM 637 N N . PHE A 1 72 ? -2.784 11.298 -4.691 1.00 65.44 72 PHE A N 1
ATOM 638 C CA . PHE A 1 72 ? -3.072 11.414 -6.124 1.00 65.44 72 PHE A CA 1
ATOM 639 C C . PHE A 1 72 ? -2.690 12.784 -6.704 1.00 65.44 72 PHE A C 1
ATOM 641 O O . PHE A 1 72 ? -2.431 12.880 -7.902 1.00 65.44 72 PHE A O 1
ATOM 648 N N . GLY A 1 73 ? -2.607 13.835 -5.878 1.00 58.97 73 GLY A N 1
ATOM 649 C CA . GLY A 1 73 ? -2.249 15.185 -6.322 1.00 58.97 73 GLY A CA 1
ATOM 650 C C . GLY A 1 73 ? -0.807 15.288 -6.822 1.00 58.97 73 GLY A C 1
ATOM 651 O O . GLY A 1 73 ? -0.506 16.129 -7.667 1.00 58.97 73 GLY A O 1
ATOM 652 N N . SER A 1 74 ? 0.066 14.390 -6.360 1.00 58.47 74 SER A N 1
ATOM 653 C CA . SER A 1 74 ? 1.467 14.289 -6.785 1.00 58.47 74 SER A CA 1
ATOM 654 C C . SER A 1 74 ? 1.698 13.505 -8.089 1.00 58.47 74 SER A C 1
ATOM 656 O O . SER A 1 74 ? 2.825 13.451 -8.575 1.00 58.47 74 SER A O 1
ATOM 658 N N . ILE A 1 75 ? 0.658 12.903 -8.681 1.00 61.16 75 ILE A N 1
ATOM 659 C CA . ILE A 1 75 ? 0.778 12.025 -9.865 1.00 61.16 75 ILE A CA 1
ATOM 660 C C . ILE A 1 75 ? 0.844 12.830 -11.187 1.00 61.16 75 ILE A C 1
ATOM 662 O O . ILE A 1 75 ? 0.947 12.257 -12.266 1.00 61.16 75 ILE A O 1
ATOM 666 N N . HIS A 1 76 ? 0.813 14.165 -11.132 1.00 53.34 76 HIS A N 1
ATOM 667 C CA . HIS A 1 76 ? 0.528 15.014 -12.295 1.00 53.34 76 HIS A CA 1
ATOM 668 C C . HIS A 1 76 ? 1.708 15.517 -13.145 1.00 53.34 76 HIS A C 1
ATOM 670 O O . HIS A 1 76 ? 1.446 16.259 -14.087 1.00 53.34 76 HIS A O 1
ATOM 676 N N . ASP A 1 77 ? 2.955 15.097 -12.916 1.00 53.25 77 ASP A N 1
ATOM 677 C CA . ASP A 1 77 ? 4.073 15.499 -13.787 1.00 53.25 77 ASP A CA 1
ATOM 678 C C . ASP A 1 77 ? 4.659 14.305 -14.566 1.00 53.25 77 ASP A C 1
ATOM 680 O O . ASP A 1 77 ? 5.392 13.467 -14.040 1.00 53.25 77 ASP A O 1
ATOM 684 N N . ASP A 1 78 ? 4.321 14.258 -15.861 1.00 51.00 78 ASP A N 1
ATOM 685 C CA . ASP A 1 78 ? 4.663 13.257 -16.888 1.00 51.00 78 ASP A CA 1
ATOM 686 C C . ASP A 1 78 ? 6.167 13.207 -17.258 1.00 51.00 78 ASP A C 1
ATOM 688 O O . ASP A 1 78 ? 6.552 13.088 -18.425 1.00 51.00 78 ASP A O 1
ATOM 692 N N . CYS A 1 79 ? 7.072 13.279 -16.286 1.00 55.97 79 CYS A N 1
ATOM 693 C CA . CYS A 1 79 ? 8.492 13.061 -16.533 1.00 55.97 79 CYS A CA 1
ATOM 694 C C . CYS A 1 79 ? 8.817 11.576 -16.348 1.00 55.97 79 CYS A C 1
ATOM 696 O O . CYS A 1 79 ? 9.034 11.104 -15.230 1.00 55.97 79 CYS A O 1
ATOM 698 N N . ALA A 1 80 ? 8.924 10.847 -17.466 1.00 57.16 80 ALA A N 1
ATOM 699 C CA . ALA A 1 80 ? 9.305 9.429 -17.50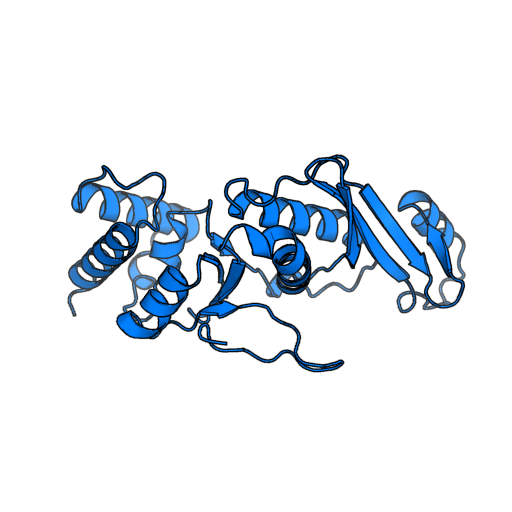7 1.00 57.16 80 ALA A CA 1
ATOM 700 C C . ALA A 1 80 ? 10.571 9.106 -16.687 1.00 57.16 80 ALA A C 1
ATOM 702 O O . ALA A 1 80 ? 10.747 7.977 -16.252 1.00 57.16 80 ALA A O 1
ATOM 703 N N . ILE A 1 81 ? 11.441 10.093 -16.457 1.00 58.19 81 ILE A N 1
ATOM 704 C CA . ILE A 1 81 ? 12.699 9.963 -15.713 1.00 58.19 81 ILE A CA 1
ATOM 705 C C . ILE A 1 81 ? 12.482 9.863 -14.194 1.00 58.19 81 ILE A C 1
ATOM 707 O O . ILE A 1 81 ? 13.150 9.063 -13.545 1.00 58.19 81 ILE A O 1
ATOM 711 N N . GLU A 1 82 ? 11.521 10.588 -13.612 1.00 62.09 82 GLU A N 1
ATOM 712 C CA . GLU A 1 82 ? 11.237 10.492 -12.167 1.00 62.09 82 GLU A CA 1
ATOM 713 C C . GLU A 1 82 ? 10.567 9.153 -11.785 1.00 62.09 82 GLU A C 1
ATOM 715 O O . GLU A 1 82 ? 10.500 8.778 -10.610 1.00 62.09 82 GLU A O 1
ATOM 720 N N . GLY A 1 83 ? 10.134 8.378 -12.787 1.00 63.28 83 GLY A N 1
ATOM 721 C CA . GLY A 1 83 ? 9.368 7.145 -12.629 1.00 63.28 83 GLY A CA 1
ATOM 722 C C . GLY A 1 83 ? 10.102 5.970 -11.996 1.00 63.28 83 GLY A C 1
ATOM 723 O O . GLY A 1 83 ? 9.446 5.152 -11.348 1.00 63.28 83 GLY A O 1
ATOM 724 N N . ILE A 1 84 ? 11.434 5.870 -12.112 1.00 65.88 84 ILE A N 1
ATOM 725 C CA . ILE A 1 84 ? 12.195 4.781 -11.462 1.00 65.88 84 ILE A CA 1
ATOM 726 C C . ILE A 1 84 ? 12.143 4.916 -9.952 1.00 65.88 84 ILE A C 1
ATOM 728 O O . ILE A 1 84 ? 11.717 3.993 -9.250 1.00 65.88 84 ILE A O 1
ATOM 732 N N . ASN A 1 85 ? 12.575 6.076 -9.456 1.00 76.50 85 ASN A N 1
ATOM 733 C CA . ASN A 1 85 ? 12.646 6.315 -8.025 1.00 76.50 85 ASN A CA 1
ATOM 734 C C . ASN A 1 85 ? 11.249 6.250 -7.423 1.00 76.50 85 ASN A C 1
ATOM 736 O O . ASN A 1 85 ? 11.083 5.708 -6.332 1.00 76.50 85 ASN A O 1
ATOM 740 N N . GLN A 1 86 ? 10.240 6.703 -8.171 1.00 82.06 86 GLN A N 1
ATOM 741 C CA . GLN A 1 86 ? 8.860 6.585 -7.746 1.00 82.06 86 GLN A CA 1
ATOM 742 C C . GLN A 1 86 ? 8.376 5.131 -7.710 1.00 82.06 86 GLN A C 1
ATOM 744 O O . GLN A 1 86 ? 7.823 4.723 -6.696 1.00 82.06 86 GLN A O 1
ATOM 749 N N . SER A 1 87 ? 8.623 4.315 -8.738 1.00 84.88 87 SER A N 1
ATOM 750 C CA . SER A 1 87 ? 8.160 2.916 -8.769 1.00 84.88 87 SER A CA 1
ATOM 751 C C . SER A 1 87 ? 8.793 2.072 -7.660 1.00 84.88 87 SER A C 1
ATOM 753 O O . SER A 1 87 ? 8.098 1.317 -6.978 1.00 84.88 87 SER A O 1
ATOM 755 N N . ILE A 1 88 ? 10.100 2.238 -7.423 1.00 88.94 88 ILE A N 1
ATOM 756 C CA . ILE A 1 88 ? 10.785 1.593 -6.295 1.00 88.94 88 ILE A CA 1
ATOM 757 C C . ILE A 1 88 ? 10.238 2.124 -4.967 1.00 88.94 88 ILE A C 1
ATOM 759 O O . ILE A 1 88 ? 9.961 1.333 -4.069 1.00 88.94 88 ILE A O 1
ATOM 763 N N . ARG A 1 89 ? 10.031 3.440 -4.832 1.00 88.06 89 ARG A N 1
ATOM 764 C CA . ARG A 1 89 ? 9.431 4.027 -3.625 1.00 88.06 89 ARG A CA 1
ATOM 765 C C . ARG A 1 89 ? 8.037 3.458 -3.361 1.00 88.06 89 ARG A C 1
ATOM 767 O O . ARG A 1 89 ? 7.757 3.116 -2.220 1.00 88.06 89 ARG A O 1
ATOM 774 N N . GLN A 1 90 ? 7.196 3.288 -4.382 1.00 88.44 90 GLN A N 1
ATOM 775 C CA . GLN A 1 90 ? 5.876 2.681 -4.205 1.00 88.44 90 GLN A CA 1
ATOM 776 C C . GLN A 1 90 ? 5.967 1.215 -3.782 1.00 88.44 90 GLN A C 1
ATOM 778 O O . GLN A 1 90 ? 5.227 0.798 -2.894 1.00 88.44 90 GLN A O 1
ATOM 783 N N . LEU A 1 91 ? 6.907 0.445 -4.339 1.00 91.31 91 LEU A N 1
ATOM 784 C CA . LEU A 1 91 ? 7.180 -0.917 -3.873 1.00 91.31 91 LEU A CA 1
ATOM 785 C C . LEU A 1 91 ? 7.553 -0.936 -2.383 1.00 91.31 91 LEU A C 1
ATOM 787 O O . LEU A 1 91 ? 7.040 -1.761 -1.630 1.00 91.31 91 LEU A O 1
ATOM 791 N N . VAL A 1 92 ? 8.435 -0.023 -1.965 1.00 90.56 92 VAL A N 1
ATOM 792 C CA . VAL A 1 92 ? 8.877 0.109 -0.571 1.00 90.56 92 VAL A CA 1
ATOM 793 C C . VAL A 1 92 ? 7.709 0.493 0.334 1.00 90.56 92 VAL A C 1
ATOM 795 O O . VAL A 1 92 ? 7.505 -0.171 1.343 1.00 90.56 92 VAL A O 1
ATOM 798 N N . ASN A 1 93 ? 6.893 1.476 -0.047 1.00 88.62 93 ASN A N 1
ATOM 799 C CA . ASN A 1 93 ? 5.716 1.886 0.723 1.00 88.62 93 ASN A CA 1
ATOM 800 C C . ASN A 1 93 ? 4.739 0.715 0.931 1.00 88.62 93 ASN A C 1
ATOM 802 O O . ASN A 1 93 ? 4.287 0.463 2.047 1.00 88.62 93 ASN A O 1
ATOM 806 N N . VAL A 1 94 ? 4.457 -0.045 -0.134 1.00 90.38 94 VAL A N 1
ATOM 807 C CA . VAL A 1 94 ? 3.610 -1.247 -0.077 1.00 90.38 94 VAL A CA 1
ATOM 808 C C . VAL A 1 94 ? 4.234 -2.317 0.829 1.00 90.38 94 VAL A C 1
ATOM 810 O O . VAL A 1 94 ? 3.527 -2.953 1.609 1.00 90.38 94 VAL A O 1
ATOM 813 N N . ALA A 1 95 ? 5.556 -2.500 0.784 1.00 91.56 95 ALA A N 1
ATOM 814 C CA . ALA A 1 95 ? 6.265 -3.411 1.682 1.00 91.56 95 ALA A CA 1
ATOM 815 C C . ALA A 1 95 ? 6.182 -2.983 3.148 1.00 91.56 95 ALA A C 1
ATOM 817 O O . ALA A 1 95 ? 5.936 -3.830 4.010 1.00 91.56 95 ALA A O 1
ATOM 818 N N . GLU A 1 96 ? 6.316 -1.691 3.440 1.00 89.38 96 GLU A N 1
ATOM 819 C CA . GLU A 1 96 ? 6.220 -1.154 4.798 1.00 89.38 96 GLU A CA 1
ATOM 820 C C . GLU A 1 96 ? 4.852 -1.433 5.429 1.00 89.38 96 GLU A C 1
ATOM 822 O O . GLU A 1 96 ? 4.792 -1.883 6.578 1.00 89.38 96 GLU A O 1
ATOM 827 N N . ILE A 1 97 ? 3.763 -1.253 4.673 1.00 89.25 97 ILE A N 1
ATOM 828 C CA . ILE A 1 97 ? 2.407 -1.522 5.174 1.00 89.25 97 ILE A CA 1
ATOM 829 C C . ILE A 1 97 ? 1.983 -2.996 5.085 1.00 89.25 97 ILE A C 1
ATOM 831 O O . ILE A 1 97 ? 0.888 -3.353 5.512 1.00 89.25 97 ILE A O 1
ATOM 835 N N . SER A 1 98 ? 2.841 -3.877 4.560 1.00 89.06 98 SER A N 1
ATOM 836 C CA . SER A 1 98 ? 2.551 -5.310 4.418 1.00 89.06 98 SER A CA 1
ATOM 837 C C . SER A 1 98 ? 2.760 -6.127 5.697 1.00 89.06 98 SER A C 1
ATOM 839 O O . SER A 1 98 ? 2.521 -7.331 5.696 1.00 89.06 98 SER A O 1
ATOM 841 N N . ARG A 1 99 ? 3.288 -5.530 6.775 1.00 84.81 99 ARG A N 1
ATOM 842 C CA . ARG A 1 99 ? 3.627 -6.225 8.038 1.00 84.81 99 ARG A CA 1
ATOM 843 C C . ARG A 1 99 ? 4.542 -7.450 7.869 1.00 84.81 99 ARG A C 1
ATOM 845 O O . ARG A 1 99 ? 4.506 -8.373 8.678 1.00 84.81 99 ARG A O 1
ATOM 852 N N . GLY A 1 100 ? 5.381 -7.451 6.837 1.00 89.25 100 GLY A N 1
ATOM 853 C CA . GLY A 1 100 ? 6.299 -8.552 6.552 1.00 89.25 100 GLY A CA 1
ATOM 854 C C . GLY A 1 100 ? 5.698 -9.674 5.704 1.00 89.25 100 GLY A C 1
ATOM 855 O O . GLY A 1 100 ? 6.420 -10.609 5.371 1.00 89.25 100 GLY A O 1
ATOM 856 N N . PHE A 1 101 ? 4.428 -9.570 5.293 1.00 90.38 101 PHE A N 1
ATOM 857 C CA . PHE A 1 101 ? 3.857 -10.450 4.266 1.00 90.38 101 PHE A CA 1
ATOM 858 C C . PHE A 1 101 ? 4.464 -10.191 2.881 1.00 90.38 101 PHE A C 1
ATOM 860 O O . PHE A 1 101 ? 4.417 -11.061 2.016 1.00 90.38 101 PHE A O 1
ATOM 867 N N . PHE A 1 102 ? 5.058 -9.012 2.675 1.00 94.31 102 PHE A N 1
ATOM 868 C CA . PHE A 1 102 ? 5.794 -8.646 1.473 1.00 94.31 102 PHE A CA 1
ATOM 869 C C . PHE A 1 102 ? 7.160 -8.054 1.851 1.00 94.31 102 PHE A C 1
ATOM 871 O O . PHE A 1 102 ? 7.260 -6.909 2.290 1.00 94.31 102 PHE A O 1
ATOM 878 N N . THR A 1 103 ? 8.227 -8.840 1.691 1.00 95.69 103 THR A N 1
ATOM 879 C CA . THR A 1 103 ? 9.608 -8.464 2.051 1.00 95.69 103 THR A CA 1
ATOM 880 C C . THR A 1 103 ? 10.539 -8.539 0.835 1.00 95.69 103 THR A C 1
ATOM 882 O O . THR A 1 103 ? 11.422 -9.400 0.765 1.00 95.69 103 THR A O 1
ATOM 885 N N . PRO A 1 104 ? 10.354 -7.654 -0.164 1.00 96.06 104 PRO A N 1
ATOM 886 C CA . PRO A 1 104 ? 11.162 -7.686 -1.371 1.00 96.06 104 PRO A CA 1
ATOM 887 C C . PRO A 1 104 ? 12.631 -7.412 -1.037 1.00 96.06 104 PRO A C 1
ATOM 889 O O . PRO A 1 104 ? 12.964 -6.520 -0.256 1.00 96.06 104 PRO A O 1
ATOM 892 N N . ASN A 1 105 ? 13.529 -8.165 -1.662 1.00 96.06 105 ASN A N 1
AT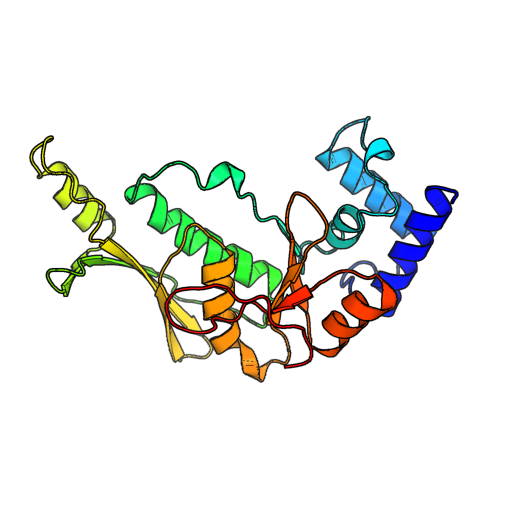OM 893 C CA . ASN A 1 105 ? 14.965 -7.930 -1.599 1.00 96.06 105 ASN A CA 1
ATOM 894 C C . ASN A 1 105 ? 15.566 -7.870 -3.010 1.00 96.06 105 ASN A C 1
ATOM 896 O O . ASN A 1 105 ? 14.882 -8.134 -3.998 1.00 96.06 105 ASN A O 1
ATOM 900 N N . LYS A 1 106 ? 16.834 -7.443 -3.102 1.00 95.25 106 LYS A N 1
ATOM 901 C CA . LYS A 1 106 ? 17.543 -7.214 -4.378 1.00 95.25 106 LYS A CA 1
ATOM 902 C C . LYS A 1 106 ? 16.730 -6.379 -5.381 1.00 95.25 106 LYS A C 1
ATOM 904 O O . LYS A 1 106 ? 16.744 -6.648 -6.578 1.00 95.25 106 LYS A O 1
ATOM 909 N N . VAL A 1 107 ? 16.020 -5.371 -4.876 1.00 95.06 107 VAL A N 1
ATOM 910 C CA . VAL A 1 107 ? 15.154 -4.516 -5.690 1.00 95.06 107 VAL A CA 1
ATOM 911 C C . VAL A 1 107 ? 15.998 -3.726 -6.684 1.00 95.06 107 VAL A C 1
ATOM 913 O O . VAL A 1 107 ? 16.901 -2.983 -6.302 1.00 95.06 107 VAL A O 1
ATOM 916 N N . THR A 1 108 ? 15.682 -3.879 -7.962 1.00 92.81 108 THR A N 1
ATOM 917 C CA . THR A 1 108 ? 16.258 -3.118 -9.070 1.00 92.81 108 THR A CA 1
ATOM 918 C C . THR A 1 108 ? 15.146 -2.679 -10.015 1.00 92.81 108 THR A C 1
ATOM 920 O O . THR A 1 108 ? 14.013 -3.153 -9.929 1.00 92.81 108 THR A O 1
ATOM 923 N N . SER A 1 109 ? 15.439 -1.743 -10.912 1.00 90.81 109 SER A N 1
ATOM 924 C CA . SER A 1 109 ? 14.492 -1.369 -11.957 1.00 90.81 109 SER A CA 1
ATOM 925 C C . SER A 1 109 ? 15.204 -1.051 -13.262 1.00 90.81 109 SER A C 1
ATOM 927 O O . SER A 1 109 ? 16.391 -0.716 -13.285 1.00 90.81 109 SER A O 1
ATOM 929 N N . TYR A 1 110 ? 14.472 -1.203 -14.357 1.00 89.94 110 TYR A N 1
ATOM 930 C CA . TYR A 1 110 ? 14.945 -0.940 -15.709 1.00 89.94 110 TYR A CA 1
ATOM 931 C C . TYR A 1 110 ? 13.772 -0.562 -16.611 1.00 89.94 110 TYR A C 1
ATOM 933 O O . TYR A 1 110 ? 12.612 -0.805 -16.281 1.00 89.94 110 TYR A O 1
ATOM 941 N N . TYR A 1 111 ? 14.066 0.023 -17.767 1.00 86.25 111 TYR A N 1
ATOM 942 C CA . TYR A 1 111 ? 13.056 0.362 -18.762 1.00 86.25 111 TYR A CA 1
ATOM 943 C C . TYR A 1 111 ? 13.079 -0.610 -19.932 1.00 86.25 111 TYR A C 1
ATOM 945 O O . TYR A 1 111 ? 14.146 -0.980 -20.420 1.00 86.25 111 TYR A O 1
ATOM 953 N N . ILE A 1 112 ? 11.899 -0.979 -20.420 1.00 86.06 112 ILE A N 1
ATOM 954 C CA . ILE A 1 112 ? 11.726 -1.718 -21.669 1.00 86.06 112 ILE A CA 1
ATOM 955 C C . ILE A 1 112 ? 11.112 -0.776 -22.699 1.00 86.06 112 ILE A C 1
ATOM 957 O O . ILE A 1 112 ? 10.023 -0.253 -22.477 1.00 86.06 112 ILE A O 1
ATOM 961 N N . ASN A 1 113 ? 11.791 -0.591 -23.832 1.00 84.50 113 ASN A N 1
ATOM 962 C CA . ASN A 1 113 ? 11.186 0.020 -25.012 1.00 84.50 113 ASN A CA 1
ATOM 963 C C . ASN A 1 113 ? 10.271 -1.012 -25.685 1.00 84.50 113 ASN A C 1
ATOM 965 O O . ASN A 1 113 ? 10.762 -1.999 -26.236 1.00 84.50 113 ASN A O 1
ATOM 969 N N . GLU A 1 114 ? 8.960 -0.795 -25.655 1.00 77.38 114 GLU A N 1
ATOM 970 C CA . GLU A 1 114 ? 7.972 -1.757 -26.154 1.00 77.38 114 GLU A CA 1
ATOM 971 C C . GLU A 1 114 ? 8.046 -1.978 -27.668 1.00 77.38 114 GLU A C 1
ATOM 973 O O . GLU A 1 114 ? 7.797 -3.085 -28.140 1.00 77.38 114 GLU A O 1
ATOM 978 N N . CYS A 1 115 ? 8.442 -0.958 -28.431 1.00 77.88 115 CYS A N 1
ATOM 979 C CA . CYS A 1 115 ? 8.546 -1.044 -29.889 1.00 77.88 115 CYS A CA 1
ATOM 980 C C . CYS A 1 115 ? 9.732 -1.894 -30.346 1.00 77.88 115 CYS A C 1
ATOM 982 O O . CYS A 1 115 ? 9.667 -2.550 -31.383 1.00 77.88 115 CYS A O 1
ATOM 984 N N . HIS A 1 116 ? 10.829 -1.871 -29.588 1.00 79.12 116 HIS A N 1
ATOM 985 C CA . HIS A 1 116 ? 12.097 -2.474 -30.004 1.00 79.12 116 HIS A CA 1
ATOM 986 C C . HIS A 1 116 ? 12.556 -3.630 -29.108 1.00 79.12 116 HIS A C 1
ATOM 988 O O . HIS A 1 116 ? 13.578 -4.250 -29.398 1.00 79.12 116 HIS A O 1
ATOM 994 N N . GLY A 1 117 ? 11.862 -3.890 -27.995 1.00 81.38 117 GLY A N 1
ATOM 995 C CA . GLY A 1 117 ? 12.247 -4.893 -26.998 1.00 81.38 117 GLY A CA 1
ATOM 996 C C . GLY A 1 117 ? 13.589 -4.611 -26.310 1.00 81.38 117 GLY A C 1
ATOM 997 O O . GLY A 1 117 ? 14.165 -5.509 -25.698 1.00 81.38 117 GLY A O 1
ATOM 998 N N . LYS A 1 118 ? 14.126 -3.389 -26.427 1.00 85.88 118 LYS A N 1
ATOM 999 C CA . LYS A 1 118 ? 15.406 -3.007 -25.814 1.00 85.88 118 LYS A CA 1
ATOM 1000 C C . LYS A 1 118 ? 15.226 -2.702 -24.332 1.00 85.88 118 LYS A C 1
ATOM 1002 O O . LYS A 1 118 ? 14.295 -1.993 -23.956 1.00 85.88 118 LYS A O 1
ATOM 1007 N N . ILE A 1 119 ? 16.161 -3.200 -23.527 1.00 87.81 119 ILE A N 1
ATOM 1008 C CA . ILE A 1 119 ? 16.237 -2.965 -22.085 1.00 87.81 119 ILE A CA 1
ATOM 1009 C C . ILE A 1 119 ? 17.279 -1.880 -21.824 1.00 87.81 119 ILE A C 1
ATOM 1011 O O . ILE A 1 119 ? 18.386 -1.947 -22.358 1.00 87.81 119 ILE A O 1
ATOM 1015 N N . TYR A 1 120 ? 16.928 -0.910 -20.991 1.00 85.75 120 TYR A N 1
ATOM 1016 C CA . TYR A 1 120 ? 17.792 0.194 -20.596 1.00 85.75 120 TYR A CA 1
ATOM 1017 C C . TYR A 1 120 ? 17.887 0.250 -19.073 1.00 85.75 120 TYR A C 1
ATOM 1019 O O . TYR A 1 120 ? 16.867 0.177 -18.384 1.00 85.75 120 TYR A O 1
ATOM 1027 N N . SER A 1 121 ? 19.099 0.425 -18.542 1.00 86.62 121 SER A N 1
ATOM 1028 C CA . SER A 1 121 ? 19.241 0.954 -17.182 1.00 86.62 121 SER A CA 1
ATOM 1029 C C . SER A 1 121 ? 18.757 2.410 -17.140 1.00 86.62 121 SER A C 1
ATOM 1031 O O . SER A 1 121 ? 18.633 3.048 -18.187 1.00 86.62 121 SER A O 1
ATOM 1033 N N . GLU A 1 122 ? 18.516 2.964 -15.948 1.00 82.88 122 GLU A N 1
ATOM 1034 C CA . GLU A 1 122 ? 18.191 4.394 -15.793 1.00 82.88 122 GLU A CA 1
ATOM 1035 C C . GLU A 1 122 ? 19.213 5.284 -16.501 1.00 82.88 122 GLU A C 1
ATOM 1037 O O . GLU A 1 122 ? 18.869 6.117 -17.334 1.00 82.88 122 GLU A O 1
ATOM 1042 N N . LYS A 1 123 ? 20.494 5.039 -16.213 1.00 86.56 123 LYS A N 1
ATOM 1043 C CA . LYS A 1 123 ? 21.611 5.796 -16.770 1.00 86.56 123 LYS A CA 1
ATOM 1044 C C . LYS A 1 123 ? 21.674 5.677 -18.291 1.00 86.56 123 LYS A C 1
ATOM 1046 O O . LYS A 1 123 ? 21.918 6.672 -18.965 1.00 86.56 123 LYS A O 1
ATOM 1051 N N . ASP A 1 124 ? 21.468 4.479 -18.833 1.00 87.94 124 ASP A N 1
ATOM 1052 C CA . ASP A 1 124 ? 21.505 4.274 -20.284 1.00 87.94 124 ASP A CA 1
ATOM 1053 C C . ASP A 1 124 ? 20.313 4.929 -20.978 1.00 87.94 124 ASP A C 1
ATOM 1055 O O . ASP A 1 124 ? 20.473 5.456 -22.077 1.00 87.94 124 ASP A O 1
ATOM 1059 N N . LEU A 1 125 ? 19.136 4.929 -20.341 1.00 84.56 125 LEU A N 1
ATOM 1060 C CA . LEU A 1 125 ? 17.967 5.615 -20.876 1.00 84.56 125 LEU A CA 1
ATOM 1061 C C . LEU A 1 125 ? 18.155 7.136 -20.862 1.00 84.56 125 LEU A C 1
ATOM 1063 O O . LEU A 1 125 ? 17.829 7.786 -21.848 1.00 84.56 125 LEU A O 1
ATOM 1067 N N . LEU A 1 126 ? 18.726 7.691 -19.790 1.00 83.19 126 LEU A N 1
ATOM 1068 C CA . LEU A 1 126 ? 19.054 9.116 -19.698 1.00 83.19 126 LEU A CA 1
ATOM 1069 C C . LEU A 1 126 ? 20.042 9.544 -20.780 1.00 83.19 126 LEU A C 1
ATOM 1071 O O . LEU A 1 126 ? 19.761 10.466 -21.537 1.00 83.19 126 LEU A O 1
ATOM 1075 N N . ASN A 1 127 ? 21.146 8.808 -20.928 1.00 87.25 127 ASN A N 1
ATOM 1076 C CA . ASN A 1 127 ? 22.116 9.074 -21.990 1.00 87.25 127 ASN A CA 1
ATOM 1077 C C . ASN A 1 127 ? 21.482 8.964 -23.385 1.00 87.25 127 ASN A C 1
ATOM 1079 O O . ASN A 1 127 ? 21.871 9.681 -24.304 1.00 87.25 127 ASN A O 1
ATOM 1083 N N . TYR A 1 128 ? 20.529 8.041 -23.557 1.00 85.25 128 TYR A N 1
ATOM 1084 C CA . TYR A 1 128 ? 19.777 7.917 -24.798 1.00 85.25 128 TYR A CA 1
ATOM 1085 C C . TYR A 1 128 ? 18.891 9.146 -25.028 1.00 85.25 128 TYR A C 1
ATOM 1087 O O . TYR A 1 128 ? 18.985 9.730 -26.101 1.00 85.25 128 TYR A O 1
ATOM 1095 N N . PHE A 1 129 ? 18.111 9.592 -24.039 1.00 83.50 129 PHE A N 1
ATOM 1096 C CA . PHE A 1 129 ? 17.305 10.819 -24.121 1.00 83.50 129 PHE A CA 1
ATOM 1097 C C . PHE A 1 129 ? 18.136 12.070 -24.412 1.00 83.50 129 PHE A C 1
ATOM 1099 O O . PHE A 1 129 ? 17.771 12.829 -25.304 1.00 83.50 129 PHE A O 1
ATOM 1106 N N . ASP A 1 130 ? 19.296 12.228 -23.779 1.00 85.00 130 ASP A N 1
ATOM 1107 C CA . ASP A 1 130 ? 20.209 13.350 -24.042 1.00 85.00 130 ASP A CA 1
ATOM 1108 C C . ASP A 1 130 ? 20.789 13.332 -25.469 1.00 85.00 130 ASP A C 1
ATOM 1110 O O . ASP A 1 130 ? 21.242 14.356 -25.981 1.00 85.00 130 ASP A O 1
ATOM 1114 N N . SER A 1 131 ? 20.801 12.164 -26.120 1.00 87.12 131 SER A N 1
ATOM 1115 C CA . SER A 1 131 ? 21.305 12.002 -27.488 1.00 87.12 131 SER A CA 1
ATOM 1116 C C . SER A 1 131 ? 20.260 12.281 -28.572 1.00 87.12 131 SER A C 1
ATOM 1118 O O . SER A 1 131 ? 20.611 12.317 -29.755 1.00 87.12 131 SER A O 1
ATOM 1120 N N . LEU A 1 132 ? 18.990 12.447 -28.195 1.00 82.50 132 LEU A N 1
ATOM 1121 C CA . LEU A 1 132 ? 17.883 12.572 -29.137 1.00 82.50 132 LEU A CA 1
ATOM 1122 C C . LEU A 1 132 ? 17.665 14.029 -29.563 1.00 82.50 132 LEU A C 1
ATOM 1124 O O . LEU A 1 132 ? 17.915 14.950 -28.782 1.00 82.50 132 LEU A O 1
ATOM 1128 N N . PRO A 1 133 ? 17.208 14.270 -30.806 1.00 84.25 133 PRO A N 1
ATOM 1129 C CA . PRO A 1 133 ? 16.827 15.608 -31.233 1.00 84.25 133 PRO A CA 1
ATOM 1130 C C . PRO A 1 133 ? 15.721 16.170 -30.319 1.00 84.25 133 PRO A C 1
ATOM 1132 O O . PRO A 1 133 ? 14.819 15.415 -29.954 1.00 84.25 133 PRO A O 1
ATOM 1135 N N . PRO A 1 134 ? 15.712 17.483 -30.013 1.00 76.81 134 PRO A N 1
ATOM 1136 C CA . PRO A 1 134 ? 14.690 18.110 -29.160 1.00 76.81 134 PRO A CA 1
ATOM 1137 C C . PRO A 1 134 ? 13.241 17.897 -29.628 1.00 76.81 134 PRO A C 1
ATOM 1139 O O . PRO A 1 134 ? 12.308 18.052 -28.845 1.00 76.81 134 PRO A O 1
ATOM 1142 N N . ASP A 1 135 ? 13.061 17.550 -30.904 1.00 77.88 135 ASP A N 1
ATOM 1143 C CA . ASP A 1 135 ? 11.764 17.445 -31.568 1.00 77.88 135 ASP A CA 1
ATOM 1144 C C . ASP A 1 135 ? 11.203 16.004 -31.560 1.00 77.88 135 ASP A C 1
ATOM 1146 O O . ASP A 1 135 ? 10.062 15.779 -31.972 1.00 77.88 135 ASP A O 1
ATOM 1150 N N . GLU A 1 136 ? 11.978 15.009 -31.105 1.00 71.06 136 GLU A N 1
ATOM 1151 C CA . GLU A 1 136 ? 11.526 13.618 -31.012 1.00 71.06 136 GLU A CA 1
ATOM 1152 C C . GLU A 1 136 ? 10.835 13.354 -29.667 1.00 71.06 136 GLU A C 1
ATOM 1154 O O . GLU A 1 136 ? 11.460 13.133 -28.632 1.00 71.06 136 GLU A O 1
ATOM 1159 N N . ASN A 1 137 ? 9.502 13.344 -29.685 1.00 59.91 137 ASN A N 1
ATOM 1160 C CA . ASN A 1 137 ? 8.679 13.067 -28.510 1.00 59.91 137 ASN A CA 1
ATOM 1161 C C . ASN A 1 137 ? 8.535 11.542 -28.307 1.00 59.91 137 ASN A C 1
ATOM 1163 O O . ASN A 1 137 ? 7.625 10.914 -28.850 1.00 59.91 137 ASN A O 1
ATOM 1167 N N . ILE A 1 138 ? 9.461 10.917 -27.570 1.00 63.56 138 ILE A N 1
ATOM 1168 C CA . ILE A 1 138 ? 9.582 9.438 -27.476 1.00 63.56 138 ILE A CA 1
ATOM 1169 C C . ILE A 1 138 ? 9.064 8.858 -26.155 1.00 63.56 138 ILE A C 1
ATOM 1171 O O . ILE A 1 138 ? 9.208 7.661 -25.891 1.00 63.56 138 ILE A O 1
ATOM 1175 N N . TYR A 1 139 ? 8.438 9.687 -25.322 1.00 60.16 139 TYR A N 1
ATOM 1176 C CA . TYR A 1 139 ? 8.044 9.328 -23.959 1.00 60.16 139 TYR A CA 1
ATOM 1177 C C . TYR A 1 139 ? 7.014 8.185 -23.874 1.00 60.16 139 TYR A C 1
ATOM 1179 O O . TYR A 1 139 ? 6.895 7.550 -22.832 1.00 60.16 139 TYR A O 1
ATOM 1187 N N . HIS A 1 140 ? 6.314 7.850 -24.963 1.00 59.97 140 HIS A N 1
ATOM 1188 C CA . HIS A 1 140 ? 5.188 6.907 -24.931 1.00 59.97 140 HIS A CA 1
ATOM 1189 C C . HIS A 1 140 ? 5.540 5.416 -25.070 1.00 59.97 140 HIS A C 1
ATOM 1191 O O . HIS A 1 140 ? 4.632 4.589 -25.034 1.00 59.97 140 HIS A O 1
ATOM 1197 N N . PHE A 1 141 ? 6.815 5.042 -25.226 1.00 72.19 141 PHE A N 1
ATOM 1198 C CA . PHE A 1 141 ? 7.184 3.648 -25.536 1.00 72.19 141 PHE A CA 1
ATOM 1199 C C . PHE A 1 141 ? 7.999 2.935 -24.459 1.00 72.19 141 PHE A C 1
ATOM 1201 O O . PHE A 1 141 ? 8.437 1.809 -24.692 1.00 72.19 141 PHE A O 1
ATOM 1208 N N . TYR A 1 142 ? 8.229 3.560 -23.305 1.00 79.25 142 TYR A N 1
ATOM 1209 C CA . TYR A 1 142 ? 9.044 2.979 -22.241 1.00 79.25 142 TYR A CA 1
ATOM 1210 C C . TYR A 1 142 ? 8.181 2.530 -21.067 1.00 79.25 142 TYR A C 1
ATOM 1212 O O . TYR A 1 142 ? 7.510 3.338 -20.433 1.00 79.25 142 TYR A O 1
ATOM 1220 N N . LYS A 1 143 ? 8.247 1.238 -20.737 1.00 85.31 143 LYS A N 1
ATOM 1221 C CA . LYS A 1 143 ? 7.681 0.694 -19.500 1.00 85.31 143 LYS A CA 1
ATOM 1222 C C . LYS A 1 143 ? 8.765 0.542 -18.454 1.00 85.31 143 LYS A C 1
ATOM 1224 O O . LYS A 1 143 ? 9.772 -0.117 -18.711 1.00 85.31 143 LYS A O 1
ATOM 1229 N N . ASN A 1 144 ? 8.544 1.110 -17.274 1.00 88.06 144 ASN A N 1
ATOM 1230 C CA . ASN A 1 144 ? 9.359 0.793 -16.114 1.00 88.06 144 ASN A CA 1
ATOM 1231 C C . ASN A 1 144 ? 9.021 -0.619 -15.624 1.00 88.06 144 ASN A C 1
ATOM 1233 O O . ASN A 1 144 ? 7.849 -0.966 -15.492 1.00 88.06 144 ASN A O 1
ATOM 1237 N N . ILE A 1 145 ? 10.038 -1.430 -15.359 1.00 91.75 145 ILE A N 1
ATOM 1238 C CA . ILE A 1 145 ? 9.911 -2.746 -14.744 1.00 91.75 145 ILE A CA 1
ATOM 1239 C C . ILE A 1 145 ? 10.707 -2.729 -13.449 1.00 91.75 145 ILE A C 1
ATOM 1241 O O . ILE A 1 145 ? 11.877 -2.345 -13.443 1.00 91.75 145 ILE A O 1
ATOM 1245 N N . VAL A 1 146 ? 10.074 -3.174 -12.370 1.00 93.62 146 VAL A N 1
ATOM 1246 C CA . VAL A 1 146 ? 10.710 -3.382 -11.072 1.00 93.62 146 VAL A CA 1
ATOM 1247 C C . VAL A 1 146 ? 10.930 -4.879 -10.886 1.00 93.62 146 VAL A C 1
ATOM 1249 O O . VAL A 1 146 ? 9.998 -5.675 -11.013 1.00 93.62 146 VAL A O 1
ATOM 1252 N N . ASP A 1 147 ? 12.175 -5.246 -10.609 1.00 94.69 147 ASP A N 1
ATOM 1253 C CA . ASP A 1 147 ? 12.657 -6.615 -10.447 1.00 94.69 147 ASP A CA 1
ATOM 1254 C C . ASP A 1 147 ? 13.144 -6.812 -9.017 1.00 94.69 147 ASP A C 1
ATOM 1256 O O . ASP A 1 147 ? 13.912 -6.002 -8.496 1.00 94.69 147 ASP A O 1
ATOM 1260 N N . PHE A 1 148 ? 12.667 -7.862 -8.365 1.00 96.62 148 PHE A N 1
ATOM 1261 C CA . PHE A 1 148 ? 12.971 -8.143 -6.969 1.00 96.62 148 PHE A CA 1
ATOM 1262 C C . PHE A 1 148 ? 12.851 -9.636 -6.669 1.00 96.62 148 PHE A C 1
ATOM 1264 O O . PHE A 1 148 ? 12.299 -10.414 -7.448 1.00 96.62 148 PHE A O 1
ATOM 1271 N N . GLU A 1 149 ? 13.350 -10.041 -5.507 1.00 97.31 149 GLU A N 1
ATOM 1272 C CA . GLU A 1 149 ? 13.236 -11.406 -5.005 1.00 97.31 149 GLU A CA 1
ATOM 1273 C C . GLU A 1 149 ? 12.413 -11.472 -3.712 1.00 97.31 149 GLU A C 1
ATOM 1275 O O . GLU A 1 149 ? 12.520 -10.597 -2.850 1.00 97.31 149 GLU A O 1
ATOM 1280 N N . ILE A 1 150 ? 11.627 -12.543 -3.566 1.00 95.44 150 ILE A N 1
ATOM 1281 C CA . ILE A 1 150 ? 10.916 -12.936 -2.338 1.00 95.44 150 ILE A CA 1
ATOM 1282 C C . ILE A 1 150 ? 11.098 -14.433 -2.156 1.00 95.44 150 ILE A C 1
ATOM 1284 O O . ILE A 1 150 ? 10.883 -15.199 -3.091 1.00 95.44 150 ILE A O 1
ATOM 1288 N N . ASP A 1 151 ? 11.548 -14.847 -0.972 1.00 92.94 151 ASP A N 1
ATOM 1289 C CA . ASP A 1 151 ? 11.780 -16.259 -0.638 1.00 92.94 151 ASP A CA 1
ATOM 1290 C C . ASP A 1 151 ? 12.623 -17.011 -1.692 1.00 92.94 151 ASP A C 1
ATOM 1292 O O . ASP A 1 151 ? 12.388 -18.175 -2.013 1.00 92.94 151 ASP A O 1
ATOM 1296 N N . GLY A 1 152 ? 13.608 -16.316 -2.277 1.00 94.50 152 GLY A N 1
ATOM 1297 C CA . GLY A 1 152 ? 14.494 -16.837 -3.326 1.00 94.50 152 GLY A CA 1
ATOM 1298 C C . GLY A 1 152 ? 13.869 -16.937 -4.724 1.00 94.50 152 GLY A C 1
ATOM 1299 O O . GLY A 1 152 ? 14.549 -17.349 -5.663 1.00 94.50 152 GLY A O 1
ATOM 1300 N N . SER A 1 153 ? 12.603 -16.552 -4.884 1.00 95.81 153 SER A N 1
ATOM 1301 C CA . SER A 1 153 ? 11.912 -16.475 -6.172 1.00 95.81 153 SER A CA 1
ATOM 1302 C C . SER A 1 153 ? 12.006 -15.066 -6.744 1.00 95.81 153 SER A C 1
ATOM 1304 O O . SER A 1 153 ? 11.795 -14.086 -6.035 1.00 95.81 153 SER A O 1
ATOM 1306 N N . ARG A 1 154 ? 12.317 -14.960 -8.039 1.00 97.25 154 ARG A N 1
ATOM 1307 C CA . ARG A 1 154 ? 12.385 -13.683 -8.758 1.00 97.25 154 ARG A CA 1
ATOM 1308 C C . ARG A 1 154 ? 11.002 -13.268 -9.255 1.00 97.25 154 ARG A C 1
ATOM 1310 O O . ARG A 1 154 ? 10.286 -14.080 -9.841 1.00 97.25 154 ARG A O 1
ATOM 1317 N N . HIS A 1 155 ? 10.670 -11.994 -9.090 1.00 96.06 155 HIS A N 1
ATOM 1318 C CA . HIS A 1 155 ? 9.407 -11.390 -9.490 1.00 96.06 155 HIS A CA 1
ATOM 1319 C C . HIS A 1 155 ? 9.652 -10.124 -10.304 1.00 96.06 155 HIS A C 1
ATOM 1321 O O . HIS A 1 155 ? 10.565 -9.355 -10.023 1.00 96.06 155 HIS A O 1
ATOM 1327 N N . LEU A 1 156 ? 8.793 -9.907 -11.298 1.00 94.94 156 LEU A N 1
ATOM 1328 C CA . LEU A 1 156 ? 8.793 -8.713 -12.132 1.00 94.94 156 LEU A CA 1
ATOM 1329 C C . LEU A 1 156 ? 7.416 -8.067 -12.053 1.00 94.94 156 LEU A C 1
ATOM 1331 O O . LEU A 1 156 ? 6.406 -8.749 -12.245 1.00 94.94 156 LEU A O 1
ATOM 1335 N N . ILE A 1 157 ? 7.380 -6.762 -11.815 1.00 93.69 157 ILE A N 1
ATOM 1336 C CA . ILE A 1 157 ? 6.159 -5.963 -11.905 1.00 93.69 157 ILE A CA 1
ATOM 1337 C C . ILE A 1 157 ? 6.386 -4.766 -12.820 1.00 93.69 157 ILE A C 1
ATOM 1339 O O . ILE A 1 157 ? 7.505 -4.277 -12.964 1.00 93.69 157 ILE A O 1
ATOM 1343 N N . VAL A 1 158 ? 5.315 -4.279 -13.433 1.00 91.00 158 VAL A N 1
ATOM 1344 C CA . VAL A 1 158 ? 5.334 -3.001 -14.142 1.00 91.00 158 VAL A CA 1
ATOM 1345 C C . VAL A 1 158 ? 5.334 -1.891 -13.097 1.00 91.00 158 VAL A C 1
ATOM 1347 O O . VAL A 1 158 ? 4.420 -1.824 -12.273 1.00 91.00 158 VAL A O 1
ATOM 1350 N N . GLY A 1 159 ? 6.371 -1.059 -13.113 1.00 86.88 159 GLY A N 1
ATOM 1351 C CA . GLY A 1 159 ? 6.465 0.128 -12.275 1.00 86.88 159 GLY A CA 1
ATOM 1352 C C . GLY A 1 159 ? 5.353 1.118 -12.602 1.00 86.88 159 GLY A C 1
ATOM 1353 O O . GLY A 1 159 ? 4.921 1.235 -13.750 1.00 86.88 159 GLY A O 1
ATOM 1354 N N . SER A 1 160 ? 4.862 1.798 -11.572 1.00 83.69 160 SER A N 1
ATOM 1355 C CA . SER A 1 160 ? 3.722 2.698 -11.659 1.00 83.69 160 SER A CA 1
ATOM 1356 C C . SER A 1 160 ? 3.888 3.863 -10.700 1.00 83.69 160 SER A C 1
ATOM 1358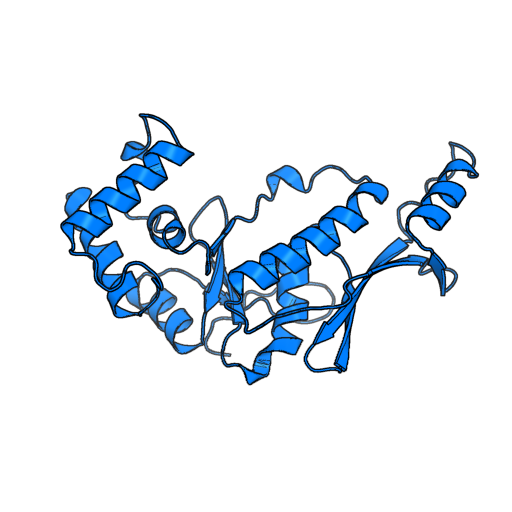 O O . SER A 1 160 ? 4.323 3.678 -9.561 1.00 83.69 160 SER A O 1
ATOM 1360 N N . TYR A 1 161 ? 3.471 5.046 -11.145 1.00 80.06 161 TYR A N 1
ATOM 1361 C CA . TYR A 1 161 ? 3.277 6.200 -10.270 1.00 80.06 161 TYR A CA 1
ATOM 1362 C C . TYR A 1 161 ? 2.050 6.018 -9.374 1.00 80.06 161 TYR A C 1
ATOM 1364 O O . TYR A 1 161 ? 2.054 6.491 -8.242 1.00 80.06 161 TYR A O 1
ATOM 1372 N N . ASP A 1 162 ? 1.040 5.295 -9.867 1.00 82.62 162 ASP A N 1
ATOM 1373 C CA . ASP A 1 162 ? -0.149 4.919 -9.112 1.00 82.62 162 ASP A CA 1
ATOM 1374 C C . ASP A 1 162 ? 0.177 3.742 -8.169 1.00 82.62 162 ASP A C 1
ATOM 1376 O O . ASP A 1 162 ? 0.415 2.622 -8.654 1.00 82.62 162 ASP A O 1
ATOM 1380 N N . PRO A 1 163 ? 0.173 3.957 -6.837 1.00 84.00 163 PRO A N 1
ATOM 1381 C CA . PRO A 1 163 ? 0.447 2.912 -5.855 1.00 84.00 163 PRO A CA 1
ATOM 1382 C C . PRO A 1 163 ? -0.549 1.753 -5.945 1.00 84.00 163 PRO A C 1
ATOM 1384 O O . PRO A 1 163 ? -0.188 0.614 -5.643 1.00 84.00 163 PRO A O 1
ATOM 1387 N N . SER A 1 164 ? -1.785 2.007 -6.391 1.00 84.94 164 SER A N 1
ATOM 1388 C CA . SER A 1 164 ? -2.815 0.978 -6.525 1.00 84.94 164 SER A CA 1
ATOM 1389 C C . SER A 1 164 ? -2.427 -0.090 -7.553 1.00 84.94 164 SER A C 1
ATOM 1391 O O . SER A 1 164 ? -2.645 -1.282 -7.322 1.00 84.94 164 SER A O 1
ATOM 1393 N N . LEU A 1 165 ? -1.744 0.295 -8.638 1.00 85.62 165 LEU A N 1
ATOM 1394 C CA . LEU A 1 165 ? -1.250 -0.645 -9.646 1.00 85.62 165 LEU A CA 1
ATOM 1395 C C . LEU A 1 165 ? -0.116 -1.522 -9.108 1.00 85.62 165 LEU A C 1
ATOM 1397 O O . LEU A 1 165 ? -0.029 -2.712 -9.431 1.00 85.62 165 LEU A O 1
ATOM 1401 N N . THR A 1 166 ? 0.754 -0.949 -8.278 1.00 90.12 166 THR A N 1
ATOM 1402 C CA . THR A 1 166 ? 1.801 -1.702 -7.581 1.00 90.12 166 THR A CA 1
ATOM 1403 C C . THR A 1 166 ? 1.157 -2.706 -6.631 1.00 90.12 166 THR A C 1
ATOM 1405 O O . THR A 1 166 ? 1.390 -3.909 -6.756 1.00 90.12 166 THR A O 1
ATOM 1408 N N . ALA A 1 167 ? 0.260 -2.246 -5.758 1.00 90.44 167 ALA A N 1
ATOM 1409 C CA . ALA A 1 167 ? -0.452 -3.081 -4.797 1.00 90.44 167 ALA A CA 1
ATOM 1410 C C . ALA A 1 167 ? -1.252 -4.215 -5.459 1.00 90.44 167 ALA A C 1
ATOM 1412 O O . ALA A 1 167 ? -1.219 -5.347 -4.983 1.00 90.44 167 ALA A O 1
ATOM 1413 N N . PHE A 1 168 ? -1.883 -3.967 -6.611 1.00 89.75 168 PHE A N 1
ATOM 1414 C CA . PHE A 1 168 ? -2.535 -5.004 -7.417 1.00 89.75 168 PHE A CA 1
ATOM 1415 C C . PHE A 1 168 ? -1.585 -6.138 -7.819 1.00 89.75 168 PHE A C 1
ATOM 1417 O O . PHE A 1 168 ? -1.926 -7.321 -7.736 1.00 89.75 168 PHE A O 1
ATOM 1424 N N . GLN A 1 169 ? -0.399 -5.788 -8.314 1.00 93.06 169 GLN A N 1
ATOM 1425 C CA . GLN A 1 169 ? 0.574 -6.785 -8.748 1.00 93.06 169 GLN A CA 1
ATOM 1426 C C . GLN A 1 169 ? 1.122 -7.557 -7.546 1.00 93.06 169 GLN A C 1
ATOM 1428 O O . GLN A 1 169 ? 1.274 -8.776 -7.633 1.00 93.06 169 GLN A O 1
ATOM 1433 N N . ILE A 1 170 ? 1.318 -6.878 -6.411 1.00 93.88 170 ILE A N 1
ATOM 1434 C CA . ILE A 1 170 ? 1.754 -7.508 -5.163 1.00 93.88 170 ILE A CA 1
ATOM 1435 C C . ILE A 1 170 ? 0.681 -8.429 -4.578 1.00 93.88 170 ILE A C 1
ATOM 1437 O O . ILE A 1 170 ? 1.017 -9.523 -4.133 1.00 93.88 170 ILE A O 1
ATOM 1441 N N . ASN A 1 171 ? -0.601 -8.070 -4.659 1.00 93.94 171 ASN A N 1
ATOM 1442 C CA . ASN A 1 171 ? -1.722 -8.899 -4.204 1.00 93.94 171 ASN A CA 1
ATOM 1443 C C . ASN A 1 171 ? -1.670 -10.326 -4.764 1.00 93.94 171 ASN A C 1
ATOM 1445 O O . ASN A 1 171 ? -1.905 -11.289 -4.035 1.00 93.94 171 ASN A O 1
ATOM 1449 N N . LYS A 1 172 ? -1.269 -10.483 -6.032 1.00 91.94 172 LYS A N 1
ATOM 1450 C CA . LYS A 1 172 ? -1.087 -11.801 -6.665 1.00 91.94 172 LYS A CA 1
ATOM 1451 C C . LYS A 1 172 ? 0.055 -12.612 -6.058 1.00 91.94 172 LYS A C 1
ATOM 1453 O O . LYS A 1 172 ? -0.006 -13.835 -6.061 1.00 91.94 172 LYS A O 1
ATOM 1458 N N . ILE A 1 173 ? 1.097 -11.938 -5.579 1.00 93.88 173 ILE A N 1
ATOM 1459 C CA . ILE A 1 173 ? 2.284 -12.558 -4.986 1.00 93.88 173 ILE A CA 1
ATOM 1460 C C . ILE A 1 173 ? 1.973 -13.002 -3.554 1.00 93.88 173 ILE A C 1
ATOM 1462 O O . ILE A 1 173 ? 2.307 -14.119 -3.172 1.00 93.88 173 ILE A O 1
ATOM 1466 N N . ILE A 1 174 ? 1.270 -12.165 -2.787 1.00 93.19 174 ILE A N 1
ATOM 1467 C CA . ILE A 1 174 ? 0.962 -12.428 -1.374 1.00 93.19 174 ILE A CA 1
ATOM 1468 C C . ILE A 1 174 ? -0.381 -13.134 -1.145 1.00 93.19 174 ILE A C 1
ATOM 1470 O O . ILE A 1 174 ? -0.810 -13.261 -0.001 1.00 93.19 174 ILE A O 1
ATOM 1474 N N . ILE A 1 175 ? -1.055 -13.618 -2.194 1.00 92.56 175 ILE A N 1
ATOM 1475 C CA . ILE A 1 175 ? -2.408 -14.204 -2.103 1.00 92.56 175 ILE A CA 1
ATOM 1476 C C . ILE A 1 175 ? -2.519 -15.334 -1.070 1.00 92.56 175 ILE A C 1
ATOM 1478 O O . ILE A 1 175 ? -3.517 -15.441 -0.361 1.00 92.56 175 ILE A O 1
ATOM 1482 N N . ASN A 1 176 ? -1.463 -16.133 -0.918 1.00 92.50 176 ASN A N 1
ATOM 1483 C CA . ASN A 1 176 ? -1.435 -17.259 0.017 1.00 92.50 176 ASN A CA 1
ATOM 1484 C C . ASN A 1 176 ? -1.314 -16.834 1.491 1.00 92.50 176 ASN A C 1
ATOM 1486 O O . ASN A 1 176 ? -1.447 -17.679 2.372 1.00 92.50 176 ASN A O 1
ATOM 1490 N N . THR A 1 177 ? -1.063 -15.553 1.779 1.00 92.50 177 THR A N 1
ATOM 1491 C CA . THR A 1 177 ? -0.960 -15.043 3.157 1.00 92.50 177 THR A CA 1
ATOM 1492 C C . THR A 1 177 ? -2.326 -14.830 3.812 1.00 92.50 177 THR A C 1
ATOM 1494 O O . THR A 1 177 ? -2.398 -14.648 5.023 1.00 92.50 177 THR A O 1
ATOM 1497 N N . GLY A 1 178 ? -3.412 -14.836 3.027 1.00 92.31 178 GLY A N 1
ATOM 1498 C CA . GLY A 1 178 ? -4.754 -14.469 3.488 1.00 92.31 178 GLY A CA 1
ATOM 1499 C C . GLY A 1 178 ? -4.982 -12.957 3.608 1.00 92.31 178 GLY A C 1
ATOM 1500 O O . GLY A 1 178 ? -6.116 -12.542 3.837 1.00 92.31 178 GLY A O 1
ATOM 1501 N N . TYR A 1 179 ? -3.943 -12.141 3.403 1.00 92.00 179 TYR A N 1
ATOM 1502 C CA . TYR A 1 179 ? -4.008 -10.682 3.397 1.00 92.00 179 TYR A CA 1
ATOM 1503 C C . TYR A 1 179 ? -3.871 -10.126 1.979 1.00 92.00 179 TYR A C 1
ATOM 1505 O O . TYR A 1 179 ? -3.148 -10.670 1.142 1.00 92.00 179 TYR A O 1
ATOM 1513 N N . GLN A 1 180 ? -4.571 -9.028 1.709 1.00 94.12 180 GLN A N 1
ATOM 1514 C CA . GLN A 1 180 ? -4.543 -8.296 0.445 1.00 94.12 180 GLN A CA 1
ATOM 1515 C C . GLN A 1 180 ? -4.596 -6.788 0.715 1.00 94.12 180 GLN A C 1
ATOM 1517 O O . GLN A 1 180 ? -5.076 -6.344 1.756 1.00 94.12 180 GLN A O 1
ATOM 1522 N N . PHE A 1 181 ? -4.112 -6.003 -0.239 1.00 92.69 181 PHE A N 1
ATOM 1523 C CA . PHE A 1 181 ? -4.281 -4.561 -0.293 1.00 92.69 181 PHE A CA 1
ATOM 1524 C C . PHE A 1 181 ? -5.657 -4.197 -0.850 1.00 92.69 181 PHE A C 1
ATOM 1526 O O . PHE A 1 181 ? -6.075 -4.695 -1.905 1.00 92.69 181 PHE A O 1
ATOM 1533 N N . TYR A 1 182 ? -6.318 -3.287 -0.149 1.00 91.19 182 TYR A N 1
ATOM 1534 C CA . TYR A 1 182 ? -7.615 -2.714 -0.467 1.00 91.19 182 TYR A CA 1
ATOM 1535 C C . TYR A 1 182 ? -7.465 -1.205 -0.624 1.00 91.19 182 TYR A C 1
ATOM 1537 O O . TYR A 1 182 ? -6.738 -0.574 0.143 1.00 91.19 182 TYR A O 1
ATOM 1545 N N . LEU A 1 183 ? -8.177 -0.621 -1.581 1.00 88.19 183 LEU A N 1
ATOM 1546 C CA . LEU A 1 183 ? -8.475 0.810 -1.553 1.00 88.19 183 LEU A CA 1
ATOM 1547 C C . LEU A 1 183 ? -9.769 0.976 -0.792 1.00 88.19 183 LEU A C 1
ATOM 1549 O O . LEU A 1 183 ? -10.720 0.243 -1.080 1.00 88.19 183 LEU A O 1
ATOM 1553 N N . GLY A 1 184 ? -9.839 1.924 0.132 1.00 82.88 184 GLY A N 1
ATOM 1554 C CA . GLY A 1 184 ? -11.133 2.217 0.723 1.00 82.88 184 GLY A CA 1
ATOM 1555 C C . GLY A 1 184 ? -11.666 3.601 0.441 1.00 82.88 184 GLY A C 1
ATOM 1556 O O . GLY A 1 184 ? -10.938 4.580 0.314 1.00 82.88 184 GLY A O 1
ATOM 1557 N N . GLU A 1 185 ? -12.984 3.653 0.335 1.00 79.38 185 GLU A N 1
ATOM 1558 C CA . GLU A 1 185 ? -13.749 4.843 -0.016 1.00 79.38 185 GLU A CA 1
ATOM 1559 C C . GLU A 1 185 ? -14.090 5.625 1.265 1.00 79.38 185 GLU A C 1
ATOM 1561 O O . GLU A 1 185 ? -15.250 5.715 1.657 1.00 79.38 185 GLU A O 1
ATOM 1566 N N . PHE A 1 186 ? -13.066 6.147 1.953 1.00 71.50 186 PHE A N 1
ATOM 1567 C CA . PHE A 1 186 ? -13.206 6.857 3.241 1.00 71.50 186 PHE A CA 1
ATOM 1568 C C . PHE A 1 186 ? -13.184 8.395 3.110 1.00 71.50 186 PHE A C 1
ATOM 1570 O O . PHE A 1 186 ? -13.101 9.098 4.114 1.00 71.50 186 PHE A O 1
ATOM 1577 N N . GLY A 1 187 ? -13.243 8.924 1.882 1.00 64.94 187 GLY A N 1
ATOM 1578 C CA . GLY A 1 187 ? -13.083 10.351 1.577 1.00 64.94 187 GLY A CA 1
ATOM 1579 C C . GLY A 1 187 ? -11.791 10.651 0.811 1.00 64.94 187 GLY A C 1
ATOM 1580 O O . GLY A 1 187 ? -11.164 9.748 0.260 1.00 64.94 187 GLY A O 1
ATOM 1581 N N . ASP A 1 188 ? -11.430 11.933 0.739 1.00 62.06 188 ASP A N 1
ATOM 1582 C CA . ASP A 1 188 ? -10.160 12.404 0.175 1.00 62.06 188 ASP A CA 1
ATOM 1583 C C . ASP A 1 188 ? -9.201 12.739 1.337 1.00 62.06 188 ASP A C 1
ATOM 1585 O O . ASP A 1 188 ? -9.534 13.615 2.150 1.00 62.06 188 ASP A O 1
ATOM 1589 N N . PRO A 1 189 ? -8.062 12.030 1.484 1.00 70.88 189 PRO A N 1
ATOM 1590 C CA . PRO A 1 189 ? -7.487 11.064 0.539 1.00 70.88 189 PRO A CA 1
ATOM 1591 C C . PRO A 1 189 ? -8.029 9.631 0.666 1.00 70.88 189 PRO A C 1
ATOM 1593 O O . PRO A 1 189 ? -8.521 9.216 1.715 1.00 70.88 189 PRO A O 1
ATOM 1596 N N . THR A 1 190 ? -7.902 8.853 -0.419 1.00 81.44 190 THR A N 1
ATOM 1597 C CA . THR A 1 190 ? -8.276 7.427 -0.469 1.00 81.44 190 THR A CA 1
ATOM 1598 C C . THR A 1 190 ? -7.156 6.570 0.136 1.00 81.44 190 THR A C 1
ATOM 1600 O O . THR A 1 190 ? -6.095 6.432 -0.481 1.00 81.44 190 THR A O 1
ATOM 1603 N N . PRO A 1 191 ? -7.353 5.953 1.314 1.00 85.56 191 PRO A N 1
ATOM 1604 C CA . PRO A 1 191 ? -6.345 5.092 1.911 1.00 85.56 191 PRO A CA 1
ATOM 1605 C C . PRO A 1 191 ? -6.171 3.776 1.165 1.00 85.56 191 PRO A C 1
ATOM 1607 O O . PRO A 1 191 ? -7.134 3.159 0.698 1.00 85.56 191 PRO A O 1
ATOM 1610 N N . MET A 1 192 ? -4.940 3.278 1.206 1.00 90.19 192 MET A N 1
ATOM 1611 C CA . MET A 1 192 ? -4.639 1.873 0.983 1.00 90.19 192 MET A CA 1
ATOM 1612 C C . MET A 1 192 ? -4.510 1.144 2.319 1.00 90.19 192 MET A C 1
ATOM 1614 O O . MET A 1 192 ? -3.780 1.589 3.206 1.00 90.19 192 MET A O 1
ATOM 1618 N N . LEU A 1 193 ? -5.197 0.011 2.440 1.00 90.69 193 LEU A N 1
ATOM 1619 C CA . LEU A 1 193 ? -5.251 -0.814 3.643 1.00 90.69 193 LEU A CA 1
ATOM 1620 C C . LEU A 1 193 ? -4.771 -2.232 3.347 1.00 90.69 193 LEU A C 1
ATOM 1622 O O . LEU A 1 193 ? -5.182 -2.814 2.347 1.00 90.69 193 LEU A O 1
ATOM 1626 N N . LEU A 1 194 ? -3.970 -2.822 4.234 1.00 92.31 194 LEU A N 1
ATOM 1627 C CA . LEU A 1 194 ? -3.723 -4.267 4.227 1.00 92.31 194 LEU A CA 1
ATOM 1628 C C . LEU A 1 194 ? -4.716 -4.965 5.164 1.00 92.31 194 LEU A C 1
ATOM 1630 O O . LEU A 1 194 ? -4.647 -4.779 6.380 1.00 92.31 194 LEU A O 1
ATOM 1634 N N . LEU A 1 195 ? -5.605 -5.784 4.602 1.00 90.94 195 LEU A N 1
ATOM 1635 C CA . LEU A 1 195 ? -6.671 -6.475 5.333 1.00 90.94 195 LEU A CA 1
ATOM 1636 C C . LEU A 1 195 ? -6.754 -7.944 4.912 1.00 90.94 195 LEU A C 1
ATOM 1638 O O . LEU A 1 195 ? -6.419 -8.301 3.780 1.00 90.94 195 LEU A O 1
ATOM 1642 N N . ASN A 1 196 ? -7.240 -8.804 5.797 1.00 91.62 196 ASN A N 1
ATOM 1643 C CA . ASN A 1 196 ? -7.772 -10.103 5.404 1.00 91.62 196 ASN A CA 1
ATOM 1644 C C . ASN A 1 196 ? -9.249 -9.977 4.974 1.00 91.62 196 ASN A C 1
ATOM 1646 O O . ASN A 1 196 ? -9.865 -8.914 5.078 1.00 91.62 196 ASN A O 1
ATOM 1650 N N . GLN A 1 197 ? -9.821 -11.063 4.448 1.00 90.56 197 GLN A N 1
ATOM 1651 C CA . GLN A 1 197 ? -11.199 -11.048 3.946 1.00 90.56 197 GLN A CA 1
ATOM 1652 C C . GLN A 1 197 ? -12.237 -10.758 5.045 1.00 90.56 197 GLN A C 1
ATOM 1654 O O . GLN A 1 197 ? -13.199 -10.035 4.797 1.00 90.56 197 GLN A O 1
ATOM 1659 N N . GLU A 1 198 ? -12.050 -11.298 6.251 1.00 90.69 198 GLU A N 1
ATOM 1660 C CA . GLU A 1 198 ? -12.972 -11.094 7.374 1.00 90.69 198 GLU A CA 1
ATOM 1661 C C . GLU A 1 198 ? -12.943 -9.637 7.863 1.00 90.69 198 GLU A C 1
ATOM 1663 O O . GLU A 1 198 ? -13.993 -9.033 8.068 1.00 90.69 198 GLU A O 1
ATOM 1668 N N . GLU A 1 199 ? -11.750 -9.052 8.000 1.00 89.56 199 GLU A N 1
ATOM 1669 C CA . GLU A 1 199 ? -11.549 -7.645 8.361 1.00 89.56 199 GLU A CA 1
ATOM 1670 C C . GLU A 1 199 ? -12.230 -6.716 7.343 1.00 89.56 199 GLU A C 1
ATOM 1672 O O . GLU A 1 199 ? -12.960 -5.805 7.735 1.00 89.56 199 GLU A O 1
ATOM 1677 N N . ALA A 1 200 ? -12.050 -6.972 6.041 1.00 89.62 200 ALA A N 1
ATOM 1678 C CA . ALA A 1 200 ? -12.694 -6.194 4.984 1.00 89.62 200 ALA A CA 1
ATOM 1679 C C . ALA A 1 200 ? -14.229 -6.288 5.046 1.00 89.62 200 ALA A C 1
ATOM 1681 O O . ALA A 1 200 ? -14.910 -5.267 4.987 1.00 89.62 200 ALA A O 1
ATOM 1682 N N . GLN A 1 201 ? -14.779 -7.492 5.240 1.00 88.75 201 GLN A N 1
ATOM 1683 C CA . GLN A 1 201 ? -16.227 -7.694 5.363 1.00 88.75 201 GLN A CA 1
ATOM 1684 C C . GLN A 1 201 ? -16.819 -6.986 6.586 1.00 88.75 201 GLN A C 1
ATOM 1686 O O . GLN A 1 201 ? -17.886 -6.383 6.475 1.00 88.75 201 GLN A O 1
ATOM 1691 N N . LYS A 1 202 ? -16.136 -7.023 7.738 1.00 88.00 202 LYS A N 1
ATOM 1692 C CA . LYS A 1 202 ? -16.575 -6.299 8.942 1.00 88.00 202 LYS A CA 1
ATOM 1693 C C . LYS A 1 202 ? -16.587 -4.793 8.711 1.00 88.00 202 LYS A C 1
ATOM 1695 O O . LYS A 1 202 ? -17.573 -4.141 9.041 1.00 88.00 202 LYS A O 1
ATOM 1700 N N . LEU A 1 203 ? -15.548 -4.241 8.078 1.00 85.31 203 LEU A N 1
ATOM 1701 C CA . LEU A 1 203 ? -15.504 -2.813 7.742 1.00 85.31 203 LEU A CA 1
ATOM 1702 C C . LEU A 1 203 ? -16.665 -2.396 6.832 1.00 85.31 203 LEU A C 1
ATOM 1704 O O . LEU A 1 203 ? -17.320 -1.386 7.094 1.00 85.31 203 LEU A O 1
ATOM 1708 N N . GLU A 1 204 ? -16.978 -3.204 5.824 1.00 86.31 204 GLU A N 1
ATOM 1709 C CA . GLU A 1 204 ? -18.104 -2.940 4.927 1.00 86.31 204 GLU A CA 1
ATOM 1710 C C . GLU A 1 204 ? -19.455 -3.012 5.646 1.00 86.31 204 GLU A C 1
ATOM 1712 O O . GLU A 1 204 ? -20.290 -2.122 5.483 1.00 86.31 204 GLU A O 1
ATOM 1717 N N . GLN A 1 205 ? -19.680 -4.051 6.451 1.00 86.56 205 GLN A N 1
ATOM 1718 C CA . GLN A 1 205 ? -20.977 -4.314 7.081 1.00 86.56 205 GLN A CA 1
ATOM 1719 C C . GLN A 1 205 ? -21.250 -3.420 8.290 1.00 86.56 205 GLN A C 1
ATOM 1721 O O . GLN A 1 205 ? -22.367 -2.933 8.458 1.00 86.56 205 GLN A O 1
ATOM 1726 N N . GLU A 1 206 ? -20.247 -3.222 9.143 1.00 85.88 206 GLU A N 1
ATOM 1727 C CA . GLU A 1 206 ? -20.414 -2.571 10.444 1.00 85.88 206 GLU A CA 1
ATOM 1728 C C . GLU A 1 206 ? -20.171 -1.062 10.372 1.00 85.88 206 GLU A C 1
ATOM 1730 O O . GLU A 1 206 ? -20.713 -0.312 11.185 1.00 85.88 206 GLU A O 1
ATOM 1735 N N . ARG A 1 207 ? -19.386 -0.599 9.390 1.00 81.81 207 ARG A N 1
ATOM 1736 C CA . ARG A 1 207 ? -19.057 0.825 9.226 1.00 81.81 207 ARG A CA 1
ATOM 1737 C C . ARG A 1 207 ? -19.594 1.437 7.935 1.00 81.81 207 ARG A C 1
ATOM 1739 O O . ARG A 1 207 ? -19.535 2.651 7.781 1.00 81.81 207 ARG A O 1
ATOM 1746 N N . GLY A 1 208 ? -20.117 0.627 7.009 1.00 77.38 208 GLY A N 1
ATOM 1747 C CA . GLY A 1 208 ? -20.525 1.100 5.682 1.00 77.38 208 GLY A CA 1
ATOM 1748 C C . GLY A 1 208 ? -19.344 1.532 4.808 1.00 77.38 208 GLY A C 1
ATOM 1749 O O . GLY A 1 208 ? -19.542 2.204 3.796 1.00 77.38 208 GLY A O 1
ATOM 1750 N N . LEU A 1 209 ? -18.120 1.171 5.204 1.00 75.88 209 LEU A N 1
ATOM 1751 C CA . LEU A 1 209 ? -16.888 1.605 4.563 1.00 75.88 209 LEU A CA 1
ATOM 1752 C C . LEU A 1 209 ? -16.496 0.580 3.514 1.00 75.88 209 LEU A C 1
ATOM 1754 O O . LEU A 1 209 ? -16.165 -0.557 3.838 1.00 75.88 209 LEU A O 1
ATOM 1758 N N . ARG A 1 210 ? -16.549 0.980 2.245 1.00 78.19 210 ARG A N 1
ATOM 1759 C CA . ARG A 1 210 ? -16.209 0.084 1.141 1.00 78.19 210 ARG A CA 1
ATOM 1760 C C . ARG A 1 210 ? -14.711 -0.140 1.109 1.00 78.19 210 ARG A C 1
ATOM 1762 O O . ARG A 1 210 ? -13.957 0.818 0.956 1.00 78.19 210 ARG A O 1
ATOM 1769 N N . ALA A 1 211 ? -14.309 -1.399 1.233 1.00 76.06 211 ALA A N 1
ATOM 1770 C CA . ALA A 1 211 ? -12.940 -1.842 1.065 1.00 76.06 211 ALA A CA 1
ATOM 1771 C C . ALA A 1 211 ? -12.888 -2.655 -0.229 1.00 76.06 211 ALA A C 1
ATOM 1773 O O . ALA A 1 211 ? -13.249 -3.830 -0.273 1.00 76.06 211 ALA A O 1
ATOM 1774 N N . ASN A 1 212 ? -12.417 -2.030 -1.302 1.00 76.25 212 ASN A N 1
ATOM 1775 C CA . ASN A 1 212 ? -12.339 -2.670 -2.604 1.00 76.25 212 ASN A CA 1
ATOM 1776 C C . ASN A 1 212 ? -10.995 -3.383 -2.731 1.00 76.25 212 ASN A C 1
ATOM 1778 O O . ASN A 1 212 ? -9.944 -2.731 -2.732 1.00 76.25 212 ASN A O 1
ATOM 1782 N N . VAL A 1 213 ? -11.009 -4.716 -2.864 1.00 76.56 213 VAL A N 1
ATOM 1783 C CA . VAL A 1 213 ? -9.779 -5.437 -3.218 1.00 76.56 213 VAL A CA 1
ATOM 1784 C C . VAL A 1 213 ? -9.341 -4.912 -4.571 1.00 76.56 213 VAL A C 1
ATOM 1786 O O . VAL A 1 213 ? -10.115 -4.929 -5.532 1.00 76.56 213 VAL A O 1
ATOM 1789 N N . ILE A 1 214 ? -8.082 -4.507 -4.682 1.00 69.94 214 ILE A N 1
ATOM 1790 C CA . ILE A 1 214 ? -7.554 -4.095 -5.975 1.00 69.94 214 ILE A CA 1
ATOM 1791 C C . ILE A 1 214 ? -7.411 -5.355 -6.831 1.00 69.94 214 ILE A C 1
ATOM 1793 O O . ILE A 1 214 ? -6.495 -6.157 -6.631 1.00 69.94 214 ILE A O 1
ATOM 1797 N N . ARG A 1 215 ? -8.350 -5.551 -7.762 1.00 65.88 215 ARG A N 1
ATOM 1798 C CA . ARG A 1 215 ? -8.363 -6.631 -8.756 1.00 65.88 215 ARG A CA 1
ATOM 1799 C C . ARG A 1 215 ? -8.612 -6.039 -10.144 1.00 65.88 215 ARG A C 1
ATOM 1801 O O . ARG A 1 215 ? -9.389 -5.106 -10.311 1.00 65.88 215 ARG A O 1
ATOM 1808 N N . ARG A 1 216 ? -7.964 -6.601 -11.165 1.00 48.53 216 ARG A N 1
ATOM 1809 C CA . ARG A 1 216 ? -8.214 -6.251 -12.570 1.00 48.53 216 ARG A CA 1
ATOM 1810 C C . ARG A 1 216 ? -9.345 -7.122 -13.107 1.00 48.53 216 ARG A C 1
ATOM 1812 O O . ARG A 1 216 ? -9.253 -8.345 -13.018 1.00 48.53 216 ARG A O 1
ATOM 1819 N N . VAL A 1 217 ? -10.358 -6.506 -13.714 1.00 44.91 217 VAL A N 1
ATOM 1820 C CA . VAL A 1 217 ? -11.408 -7.215 -14.458 1.00 44.91 217 VAL A CA 1
ATOM 1821 C C . VAL A 1 217 ? -11.314 -6.814 -15.929 1.00 44.91 217 VAL A C 1
ATOM 1823 O O . VAL A 1 217 ? -11.749 -5.738 -16.328 1.00 44.91 217 VAL A O 1
ATOM 1826 N N . GLY A 1 218 ? -10.719 -7.688 -16.741 1.00 46.38 218 GLY A N 1
ATOM 1827 C CA . GLY A 1 218 ? -10.529 -7.457 -18.176 1.00 46.38 218 GLY A CA 1
ATOM 1828 C C . GLY A 1 218 ? -9.399 -6.480 -18.523 1.00 46.38 218 GLY A C 1
ATOM 1829 O O . GLY A 1 218 ? -8.577 -6.109 -17.682 1.00 46.38 218 GLY A O 1
ATOM 1830 N N . ASP A 1 219 ? -9.330 -6.091 -19.800 1.00 40.41 219 ASP A N 1
ATOM 1831 C CA . ASP A 1 219 ? -8.167 -5.380 -20.335 1.00 40.41 219 ASP A CA 1
ATOM 1832 C C . ASP A 1 219 ? -8.185 -3.858 -20.140 1.00 40.41 219 ASP A C 1
ATOM 1834 O O . ASP A 1 219 ? -7.110 -3.260 -20.137 1.00 40.41 219 ASP A O 1
ATOM 1838 N N . THR A 1 220 ? -9.346 -3.235 -19.910 1.00 34.38 220 THR A N 1
ATOM 1839 C CA . THR A 1 220 ? -9.500 -1.770 -20.039 1.00 34.38 220 THR A CA 1
ATOM 1840 C C . THR A 1 220 ? -10.256 -1.070 -18.905 1.00 34.38 220 THR A C 1
ATOM 1842 O O . THR A 1 220 ? -10.461 0.137 -18.989 1.00 34.38 220 THR A O 1
ATOM 1845 N N . SER A 1 221 ? -10.681 -1.770 -17.849 1.00 36.72 221 SER A N 1
ATOM 1846 C CA . SER A 1 221 ? -11.467 -1.152 -16.770 1.00 36.72 221 SER A CA 1
ATOM 1847 C C . SER A 1 221 ? -11.149 -1.721 -15.390 1.00 36.72 221 SER A C 1
ATOM 1849 O O . SER A 1 221 ? -11.131 -2.935 -15.186 1.00 36.72 221 SER A O 1
ATOM 1851 N N . TRP A 1 222 ? -10.944 -0.819 -14.432 1.00 45.81 222 TRP A N 1
ATOM 1852 C CA . TRP A 1 222 ? -10.912 -1.115 -13.004 1.00 45.81 222 TRP A CA 1
ATOM 1853 C C . TRP A 1 222 ? -12.345 -1.385 -12.548 1.00 45.81 222 TRP A C 1
ATOM 1855 O O . TRP A 1 222 ? -13.208 -0.520 -12.690 1.00 45.81 222 TRP A O 1
ATOM 1865 N N . LEU A 1 223 ? -12.624 -2.585 -12.046 1.00 41.78 223 LEU A N 1
ATOM 1866 C CA . LEU A 1 223 ? -13.889 -2.863 -11.373 1.00 41.78 223 LEU A CA 1
ATOM 1867 C C . LEU A 1 223 ? -13.596 -3.036 -9.891 1.00 41.78 223 LEU A C 1
ATOM 1869 O O . LEU A 1 223 ? -12.848 -3.931 -9.503 1.00 41.78 223 LEU A O 1
ATOM 1873 N N . ASN A 1 224 ? -14.226 -2.179 -9.090 1.00 46.81 224 ASN A N 1
ATOM 1874 C CA . ASN A 1 224 ? -14.427 -2.404 -7.668 1.00 46.81 224 ASN A CA 1
ATOM 1875 C C . ASN A 1 224 ? -15.195 -3.718 -7.515 1.00 46.81 224 ASN A C 1
ATOM 1877 O O . ASN A 1 224 ? -16.389 -3.786 -7.816 1.00 46.81 224 ASN A O 1
ATOM 1881 N N . LEU A 1 225 ? -14.492 -4.778 -7.122 1.00 46.50 225 LEU A N 1
ATOM 1882 C CA . LEU A 1 225 ? -15.128 -6.036 -6.773 1.00 46.50 225 LEU A CA 1
ATOM 1883 C C . LEU A 1 225 ? -15.374 -6.042 -5.261 1.00 46.50 225 LEU A C 1
ATOM 1885 O O . LEU A 1 225 ? -14.425 -5.802 -4.509 1.00 46.50 225 LEU A O 1
ATOM 1889 N N . PRO A 1 226 ? -16.612 -6.311 -4.810 1.00 50.34 226 PRO A N 1
ATOM 1890 C CA . PRO A 1 226 ? -16.894 -6.444 -3.389 1.00 50.34 226 PRO A CA 1
ATOM 1891 C C . PRO A 1 226 ? -16.051 -7.565 -2.765 1.00 50.34 226 PRO A C 1
ATOM 1893 O O . PRO A 1 226 ? -15.690 -8.541 -3.429 1.00 50.34 226 PRO A O 1
ATOM 1896 N N . SER A 1 227 ? -15.757 -7.430 -1.470 1.00 52.09 227 SER A N 1
ATOM 1897 C CA . SER A 1 227 ? -14.898 -8.332 -0.679 1.00 52.09 227 SER A CA 1
ATOM 1898 C C . SER A 1 227 ? -15.341 -9.813 -0.650 1.00 52.09 227 SER A C 1
ATOM 1900 O O . SER A 1 227 ? -14.620 -10.691 -0.165 1.00 52.09 227 SER A O 1
ATOM 1902 N N . ASN A 1 228 ? -16.538 -10.116 -1.156 1.00 48.25 228 ASN A N 1
ATOM 1903 C CA . ASN A 1 228 ? -17.173 -11.433 -1.147 1.00 48.25 228 ASN A CA 1
ATOM 1904 C C . ASN A 1 228 ? -17.029 -12.240 -2.456 1.00 48.25 228 ASN A C 1
ATOM 1906 O O . ASN A 1 228 ? -17.644 -13.303 -2.561 1.00 48.25 228 ASN A O 1
ATOM 1910 N N . LEU A 1 229 ? -16.233 -11.769 -3.425 1.00 46.62 229 LEU A N 1
ATOM 1911 C CA . LEU A 1 229 ? -15.873 -12.491 -4.659 1.00 46.62 229 LEU A CA 1
ATOM 1912 C C . LEU A 1 229 ? -14.452 -13.060 -4.603 1.00 46.62 229 LEU A C 1
ATOM 1914 O O . LEU A 1 229 ? -14.230 -14.148 -5.169 1.00 46.62 229 LEU A O 1
#